Protein AF-A0A9J6DTM9-F1 (afdb_monomer)

Sequence (257 aa):
MQASTAVGALTELFMGGLGFVGLFHRWITPLTMTPAIALIGLSNISAATEPASTSWTIAAITAALITLLSHYLTPCRPSSDMAVVKRVNDSITFFSILPIFVTVTIVWLVCHILTVHNLFPQDHAGRTDQIASIIRNTTWFRVPYPFQWGTPTAHWEPMVAMGFVSLISMMETVCDYYAYAVVAGLPPPPPRALNRGIFMEGVGCLLAGCFGSGMLCGSQDLNLGLIALTRVLNFPTRLVLPPSRPSVVQCIQAAYI

InterPro domains:
  IPR006043 Nucleobase cation symporter 2 family [PF00860] (3-233)

Structure (mmCIF, N/CA/C/O backbone):
data_AF-A0A9J6DTM9-F1
#
_entry.id   AF-A0A9J6DTM9-F1
#
loop_
_atom_site.group_PDB
_atom_site.id
_atom_site.type_symbol
_atom_site.label_atom_id
_atom_site.label_alt_id
_atom_site.label_comp_id
_atom_site.label_asym_id
_atom_site.label_entity_id
_atom_site.label_seq_id
_atom_site.pdbx_PDB_ins_code
_atom_site.Cartn_x
_atom_site.Cartn_y
_atom_site.Cartn_z
_atom_site.occupancy
_atom_site.B_iso_or_equiv
_atom_site.auth_seq_id
_atom_site.auth_comp_id
_atom_site.auth_asym_id
_atom_site.auth_atom_id
_atom_site.pdbx_PDB_model_num
ATOM 1 N N . MET A 1 1 ? 7.334 -16.116 4.545 1.00 73.31 1 MET A N 1
ATOM 2 C CA . MET A 1 1 ? 6.484 -14.935 4.263 1.00 73.31 1 MET A CA 1
ATOM 3 C C . MET A 1 1 ? 5.031 -15.165 4.657 1.00 73.31 1 MET A C 1
ATOM 5 O O . MET A 1 1 ? 4.568 -14.453 5.529 1.00 73.31 1 MET A O 1
ATOM 9 N N . GLN A 1 2 ? 4.338 -16.183 4.132 1.00 85.44 2 GLN A N 1
ATOM 10 C CA . GLN A 1 2 ? 2.928 -16.441 4.490 1.00 85.44 2 GLN A CA 1
ATOM 11 C C . GLN A 1 2 ? 2.698 -16.721 5.991 1.00 85.44 2 GLN A C 1
ATOM 13 O O . GLN A 1 2 ? 1.738 -16.231 6.577 1.00 85.44 2 GLN A O 1
ATOM 18 N N . ALA A 1 3 ? 3.598 -17.479 6.635 1.00 86.62 3 ALA A N 1
ATOM 19 C CA . ALA A 1 3 ? 3.517 -17.758 8.074 1.00 86.62 3 ALA A CA 1
ATOM 20 C C . ALA A 1 3 ? 3.711 -16.493 8.928 1.00 86.62 3 ALA A C 1
ATOM 22 O O . ALA A 1 3 ? 3.000 -16.285 9.903 1.00 86.62 3 ALA A O 1
ATOM 23 N N . SER A 1 4 ? 4.658 -15.629 8.549 1.00 89.31 4 SER A N 1
ATOM 24 C CA . SER A 1 4 ? 4.922 -14.375 9.256 1.00 89.31 4 SER A CA 1
ATOM 25 C C . SER A 1 4 ? 3.768 -13.384 9.099 1.00 89.31 4 SER A C 1
ATOM 27 O O . SER A 1 4 ? 3.335 -12.814 10.093 1.00 89.31 4 SER A O 1
ATOM 29 N N . THR A 1 5 ? 3.197 -13.236 7.897 1.00 89.81 5 THR A N 1
ATOM 30 C CA . THR A 1 5 ? 1.990 -12.414 7.686 1.00 89.81 5 THR A CA 1
ATOM 31 C C . THR A 1 5 ? 0.786 -12.947 8.452 1.00 89.81 5 THR A C 1
ATOM 33 O O . THR A 1 5 ? 0.009 -12.154 8.968 1.00 89.81 5 THR A O 1
ATOM 36 N N . ALA A 1 6 ? 0.652 -14.270 8.607 1.00 91.62 6 ALA A N 1
ATOM 37 C CA . ALA A 1 6 ? -0.397 -14.846 9.445 1.00 91.62 6 ALA A CA 1
ATOM 38 C C . ALA A 1 6 ? -0.245 -14.441 10.922 1.00 91.62 6 ALA A C 1
ATOM 40 O O . ALA A 1 6 ? -1.244 -14.170 11.576 1.00 91.62 6 ALA A O 1
ATOM 41 N N . VAL A 1 7 ? 0.984 -14.341 11.444 1.00 92.69 7 VAL A N 1
ATOM 42 C CA . VAL A 1 7 ? 1.228 -13.849 12.813 1.00 92.69 7 VAL A CA 1
ATOM 43 C C . VAL A 1 7 ? 0.827 -12.381 12.961 1.00 92.69 7 VAL A C 1
ATOM 45 O O . VAL A 1 7 ? 0.159 -12.040 13.936 1.00 92.69 7 VAL A O 1
ATOM 48 N N . GLY A 1 8 ? 1.172 -11.525 11.995 1.00 92.25 8 GLY A N 1
ATOM 49 C CA . GLY A 1 8 ? 0.721 -10.127 11.993 1.00 92.25 8 GLY A CA 1
ATOM 50 C C . GLY A 1 8 ? -0.808 -10.014 11.941 1.00 92.25 8 GLY A C 1
ATOM 51 O O . GLY A 1 8 ? -1.417 -9.384 12.801 1.00 92.25 8 GLY A O 1
ATOM 52 N N . ALA A 1 9 ? -1.444 -10.752 11.028 1.00 93.81 9 ALA A N 1
ATOM 53 C CA . ALA A 1 9 ? -2.900 -10.807 10.898 1.00 93.81 9 ALA A CA 1
ATOM 54 C C . ALA A 1 9 ? -3.598 -11.281 12.184 1.00 93.81 9 ALA A C 1
ATOM 56 O O . ALA A 1 9 ? -4.603 -10.712 12.609 1.00 93.81 9 ALA A O 1
ATOM 57 N N . LEU A 1 10 ? -3.058 -12.322 12.827 1.00 94.50 10 LEU A N 1
ATOM 58 C CA . LEU A 1 10 ? -3.561 -12.810 14.109 1.00 94.50 10 LEU A CA 1
ATOM 59 C C . LEU A 1 10 ? -3.411 -11.751 15.200 1.00 94.50 10 LEU A C 1
ATOM 61 O O . LEU A 1 10 ? -4.323 -11.586 16.003 1.00 94.50 10 LEU A O 1
ATOM 65 N N . THR A 1 11 ? -2.300 -11.018 15.218 1.00 93.31 11 THR A N 1
ATOM 66 C CA . THR A 1 11 ? -2.060 -9.945 16.193 1.00 93.31 11 THR A CA 1
ATOM 67 C C . THR A 1 11 ? -3.131 -8.855 16.080 1.00 93.31 11 THR A C 1
ATOM 69 O O . THR A 1 11 ? -3.737 -8.494 17.089 1.00 93.31 11 THR A O 1
ATOM 72 N N . GLU A 1 12 ? -3.454 -8.412 14.864 1.00 93.19 12 GLU A N 1
ATOM 73 C CA . GLU A 1 12 ? -4.544 -7.461 14.590 1.00 93.19 12 GLU A CA 1
ATOM 74 C C . GLU A 1 12 ? -5.926 -8.010 14.961 1.00 93.19 12 GLU A C 1
ATOM 76 O O . GLU A 1 12 ? -6.708 -7.331 15.631 1.00 93.19 12 GLU A O 1
ATOM 81 N N . LEU A 1 13 ? -6.215 -9.265 14.600 1.00 94.75 13 LEU A N 1
ATOM 82 C CA . LEU A 1 13 ? -7.452 -9.962 14.972 1.00 94.75 13 LEU A CA 1
ATOM 83 C C . LEU A 1 13 ? -7.634 -10.021 16.492 1.00 94.75 13 LEU A C 1
ATOM 85 O O . LEU A 1 13 ? -8.716 -9.716 16.997 1.00 94.75 13 LEU A O 1
ATOM 89 N N . PHE A 1 14 ? -6.584 -10.391 17.228 1.00 93.81 14 PHE A N 1
ATOM 90 C CA . PHE A 1 14 ? -6.614 -10.456 18.687 1.00 93.81 14 PHE A CA 1
ATOM 91 C C . PHE A 1 14 ? -6.800 -9.071 19.298 1.00 93.81 14 PHE A C 1
ATOM 93 O O . PHE A 1 14 ? -7.671 -8.887 20.148 1.00 93.81 14 PHE A O 1
ATOM 100 N N . MET A 1 15 ? -6.030 -8.082 18.854 1.00 91.12 15 MET A N 1
ATOM 101 C CA . MET A 1 15 ? -6.105 -6.727 19.396 1.00 91.12 15 MET A CA 1
ATOM 102 C C . MET A 1 15 ? -7.446 -6.040 19.098 1.00 91.12 15 MET A C 1
ATOM 104 O O . MET A 1 15 ? -8.022 -5.402 19.985 1.00 91.12 15 MET A O 1
ATOM 108 N N . GLY A 1 16 ? -7.968 -6.186 17.877 1.00 89.94 16 GLY A N 1
ATOM 109 C CA . GLY A 1 16 ? -9.274 -5.661 17.475 1.00 89.94 16 GLY A CA 1
ATOM 110 C C . GLY A 1 16 ? -10.434 -6.405 18.140 1.00 89.94 16 GLY A C 1
ATOM 111 O O . GLY A 1 16 ? -11.370 -5.777 18.636 1.00 89.94 16 GLY A O 1
ATOM 112 N N . GLY A 1 17 ? -10.351 -7.737 18.226 1.00 89.00 17 GLY A N 1
ATOM 113 C CA . GLY A 1 17 ? -11.382 -8.596 18.817 1.00 89.00 17 GLY A CA 1
ATOM 114 C C . GLY A 1 17 ? -11.511 -8.459 20.336 1.00 89.00 17 GLY A C 1
ATOM 115 O O . GLY A 1 17 ? -12.626 -8.376 20.849 1.00 89.00 17 GLY A O 1
ATOM 116 N N . LEU A 1 18 ? -10.389 -8.373 21.061 1.00 89.00 18 LEU A N 1
ATOM 117 C CA . LEU A 1 18 ? -10.368 -8.143 22.517 1.00 89.00 18 LEU A CA 1
ATOM 118 C C . LEU A 1 18 ? -10.680 -6.689 22.889 1.00 89.00 18 LEU A C 1
ATOM 120 O O . LEU A 1 18 ? -10.996 -6.381 24.036 1.00 89.00 18 LEU A O 1
ATOM 124 N N . GLY A 1 19 ? -10.610 -5.790 21.911 1.00 85.38 19 GLY A N 1
ATOM 125 C CA . GLY A 1 19 ? -10.927 -4.384 22.072 1.00 85.38 19 GLY A CA 1
ATOM 126 C C . GLY A 1 19 ? -9.824 -3.540 22.707 1.00 85.38 19 GLY A C 1
ATOM 127 O O . GLY A 1 19 ? -10.105 -2.445 23.202 1.00 85.38 19 GLY A O 1
ATOM 128 N N . PHE A 1 20 ? -8.581 -4.025 22.662 1.00 83.75 20 PHE A N 1
ATOM 129 C CA . PHE A 1 20 ? -7.403 -3.320 23.167 1.00 83.75 20 PHE A CA 1
ATOM 130 C C . PHE A 1 20 ? -7.157 -1.997 22.446 1.00 83.75 20 PHE A C 1
ATOM 132 O O . PHE A 1 20 ? -6.735 -1.030 23.076 1.00 83.75 20 PHE A O 1
ATOM 139 N N . VAL A 1 21 ? -7.488 -1.914 21.156 1.00 82.50 21 VAL A N 1
ATOM 140 C CA . VAL A 1 21 ? -7.348 -0.675 20.375 1.00 82.50 21 VAL A CA 1
ATOM 141 C C . VAL A 1 21 ? -8.184 0.442 20.998 1.00 82.50 21 VAL A C 1
ATOM 143 O O . VAL A 1 21 ? -7.686 1.527 21.279 1.00 82.50 21 VAL A O 1
ATOM 146 N N . GLY A 1 22 ? -9.440 0.154 21.328 1.00 77.06 22 GLY A N 1
ATOM 147 C CA . GLY A 1 22 ? -10.346 1.078 21.999 1.00 77.06 22 GLY A CA 1
ATOM 148 C C . GLY A 1 22 ? -9.923 1.447 23.423 1.00 77.06 22 GLY A C 1
ATOM 149 O O . GLY A 1 22 ? -10.324 2.505 23.901 1.00 77.06 22 GLY A O 1
ATOM 150 N N . LEU A 1 23 ? -9.095 0.640 24.089 1.00 77.94 23 LEU A N 1
ATOM 151 C CA . LEU A 1 23 ? -8.525 0.968 25.398 1.00 77.94 23 LEU A CA 1
ATOM 152 C C . LEU A 1 23 ? -7.296 1.881 25.268 1.00 77.94 23 LEU A C 1
ATOM 154 O O . LEU A 1 23 ? -7.168 2.860 26.002 1.00 77.94 23 LEU A O 1
ATOM 158 N N . PHE A 1 24 ? -6.415 1.577 24.315 1.00 76.12 24 PHE A N 1
ATOM 159 C CA . PHE A 1 24 ? -5.103 2.210 24.179 1.00 76.12 24 PHE A CA 1
ATOM 160 C C . PHE A 1 24 ? -5.048 3.366 23.180 1.00 76.12 24 PHE A C 1
ATOM 162 O O . PHE A 1 24 ? -4.062 4.102 23.174 1.00 76.12 24 PHE A O 1
ATOM 169 N N . HIS A 1 25 ? -6.114 3.612 22.410 1.00 74.75 25 HIS A N 1
ATOM 170 C CA . HIS A 1 25 ? -6.177 4.742 21.473 1.00 74.75 25 HIS A CA 1
ATOM 171 C C . HIS A 1 25 ? -5.881 6.095 22.141 1.00 74.75 25 HIS A C 1
ATOM 173 O O . HIS A 1 25 ? -5.390 7.006 21.489 1.00 74.75 25 HIS A O 1
ATOM 179 N N . ARG A 1 26 ? -6.123 6.232 23.453 1.00 72.44 26 ARG A N 1
ATOM 180 C CA . ARG A 1 26 ? -5.838 7.461 24.208 1.00 72.44 26 ARG A CA 1
ATOM 181 C C . ARG A 1 26 ? -4.339 7.782 24.318 1.00 72.44 26 ARG A C 1
ATOM 183 O O . ARG A 1 26 ? -3.993 8.937 24.544 1.00 72.44 26 ARG A O 1
ATOM 190 N N . TRP A 1 27 ? -3.458 6.790 24.181 1.00 73.50 27 TRP A N 1
ATOM 191 C CA . TRP A 1 27 ? -2.000 6.985 24.186 1.00 73.50 27 TRP A CA 1
ATOM 192 C C . TRP A 1 27 ? -1.419 7.194 22.787 1.00 73.50 27 TRP A C 1
ATOM 194 O O . TRP A 1 27 ? -0.292 7.661 22.650 1.00 73.50 27 TRP A O 1
ATOM 204 N N . ILE A 1 28 ? -2.203 6.893 21.754 1.00 74.38 28 ILE A N 1
ATOM 205 C CA . ILE A 1 28 ? -1.854 7.101 20.355 1.00 74.38 28 ILE A CA 1
ATOM 206 C C . ILE A 1 28 ? -2.114 8.573 20.025 1.00 74.38 28 ILE A C 1
ATOM 208 O O . ILE A 1 28 ? -3.217 8.972 19.659 1.00 74.38 28 ILE A O 1
ATOM 212 N N . THR A 1 29 ? -1.091 9.409 20.206 1.00 76.12 29 THR A N 1
ATOM 213 C CA . THR A 1 29 ? -1.156 10.834 19.853 1.00 76.12 29 THR A CA 1
ATOM 214 C C . THR A 1 29 ? -0.360 11.112 18.574 1.00 76.12 29 THR A C 1
ATOM 216 O O . THR A 1 29 ? 0.640 10.435 18.316 1.00 76.12 29 THR A O 1
ATOM 219 N N . PRO A 1 30 ? -0.721 12.142 17.783 1.00 72.62 30 PRO A N 1
ATOM 220 C CA . PRO A 1 30 ? 0.075 12.556 16.623 1.00 72.62 30 PRO A CA 1
ATOM 221 C C . PRO A 1 30 ? 1.546 12.834 16.973 1.00 72.62 30 PRO A C 1
ATOM 223 O O . PRO A 1 30 ? 2.441 12.570 16.171 1.00 72.62 30 PRO A O 1
ATOM 226 N N . LEU A 1 31 ? 1.802 13.298 18.203 1.00 81.94 31 LEU A N 1
ATOM 227 C CA . LEU A 1 31 ? 3.142 13.585 18.715 1.00 81.94 31 LEU A CA 1
ATOM 228 C C . LEU A 1 31 ? 4.010 12.321 18.828 1.00 81.94 31 LEU A C 1
ATOM 230 O O . LEU A 1 31 ? 5.201 12.365 18.537 1.00 81.94 31 LEU A O 1
ATOM 234 N N . THR A 1 32 ? 3.415 11.189 19.210 1.00 80.44 32 THR A N 1
ATOM 235 C CA . THR A 1 32 ? 4.112 9.898 19.314 1.00 80.44 32 THR A CA 1
ATOM 236 C C . THR A 1 32 ? 4.228 9.166 17.976 1.00 80.44 32 THR A C 1
ATOM 238 O O . THR A 1 32 ? 5.159 8.388 17.800 1.00 80.44 32 THR A O 1
ATOM 241 N N . MET A 1 33 ? 3.328 9.429 17.020 1.00 78.94 33 MET A N 1
ATOM 242 C CA . MET A 1 33 ? 3.303 8.721 15.729 1.00 78.94 33 MET A CA 1
ATOM 243 C C . MET A 1 33 ? 4.161 9.354 14.650 1.00 78.94 33 MET A C 1
ATOM 245 O O . MET A 1 33 ? 4.787 8.635 13.881 1.00 78.94 33 MET A O 1
ATOM 249 N N . THR A 1 34 ? 4.250 10.685 14.625 1.00 84.50 34 THR A N 1
ATOM 250 C CA . THR A 1 34 ? 5.123 11.403 13.684 1.00 84.50 34 THR A CA 1
ATOM 251 C C . THR A 1 34 ? 6.548 10.824 13.630 1.00 84.50 34 THR A C 1
ATOM 253 O O . THR A 1 34 ? 7.007 10.521 12.528 1.00 84.50 34 THR A O 1
ATOM 256 N N . PRO A 1 35 ? 7.259 10.610 14.761 1.00 86.56 35 PRO A N 1
ATOM 257 C CA . PRO A 1 35 ? 8.603 10.035 14.709 1.00 86.56 35 PRO A CA 1
ATOM 258 C C . PRO A 1 35 ? 8.617 8.572 14.245 1.00 86.56 35 PRO A C 1
ATOM 260 O O . PRO A 1 35 ? 9.557 8.175 13.562 1.00 86.56 35 PRO A O 1
ATOM 263 N N . ALA A 1 36 ? 7.591 7.779 14.569 1.00 81.31 36 ALA A N 1
ATOM 264 C CA . ALA A 1 36 ? 7.495 6.388 14.129 1.00 81.31 36 ALA A CA 1
ATOM 265 C C . ALA A 1 36 ? 7.304 6.296 12.607 1.00 81.31 36 ALA A C 1
ATOM 267 O O . ALA A 1 36 ? 8.075 5.614 11.936 1.00 81.31 36 ALA A O 1
ATOM 268 N N . ILE A 1 37 ? 6.352 7.052 12.053 1.00 79.75 37 ILE A N 1
ATOM 269 C CA . ILE A 1 37 ? 6.079 7.104 10.608 1.00 79.75 37 ILE A CA 1
ATOM 270 C C . ILE A 1 37 ? 7.292 7.651 9.850 1.00 79.75 37 ILE A C 1
ATOM 272 O O . ILE A 1 37 ? 7.676 7.105 8.818 1.00 79.75 37 ILE A O 1
ATOM 276 N N . ALA A 1 38 ? 7.963 8.675 10.387 1.00 87.75 38 ALA A N 1
ATOM 277 C CA . ALA A 1 38 ? 9.202 9.178 9.800 1.00 87.75 38 ALA A CA 1
ATOM 278 C C . ALA A 1 38 ? 10.293 8.095 9.739 1.00 87.75 38 ALA A C 1
ATOM 280 O O . ALA A 1 38 ? 10.997 7.997 8.735 1.00 87.75 38 ALA A O 1
ATOM 281 N N . LEU A 1 39 ? 10.414 7.258 10.776 1.00 86.31 39 LEU A N 1
ATOM 282 C CA . LEU A 1 39 ? 11.382 6.162 10.808 1.00 86.31 39 LEU A CA 1
ATOM 283 C C . LEU A 1 39 ? 11.045 5.059 9.791 1.00 86.31 39 LEU A C 1
ATOM 285 O O . LEU A 1 39 ? 11.951 4.549 9.140 1.00 86.31 39 LEU A O 1
ATOM 289 N N . ILE A 1 40 ? 9.761 4.722 9.627 1.00 83.06 40 ILE A N 1
ATOM 290 C CA . ILE A 1 40 ? 9.282 3.771 8.606 1.00 83.06 40 ILE A CA 1
ATOM 291 C C . ILE A 1 40 ? 9.551 4.317 7.200 1.00 83.06 40 ILE A C 1
ATOM 293 O O . ILE A 1 40 ? 10.026 3.603 6.320 1.00 83.06 40 ILE A O 1
ATOM 297 N N . GLY A 1 41 ? 9.286 5.606 6.977 1.00 85.56 41 GLY A N 1
ATOM 298 C CA . GLY A 1 41 ? 9.612 6.267 5.717 1.00 85.56 41 GLY A CA 1
ATOM 299 C C . GLY A 1 41 ? 11.113 6.216 5.428 1.00 85.56 41 GLY A C 1
ATOM 300 O O . GLY A 1 41 ? 11.516 5.866 4.321 1.00 85.56 41 GLY A O 1
ATOM 301 N N . LEU A 1 42 ? 11.942 6.497 6.439 1.00 89.50 42 LEU A N 1
ATOM 302 C CA . LEU A 1 42 ? 13.400 6.464 6.327 1.00 89.50 42 LEU A CA 1
ATOM 303 C C . LEU A 1 42 ? 13.931 5.048 6.057 1.00 89.50 42 LEU A C 1
ATOM 305 O O . LEU A 1 42 ? 14.837 4.887 5.240 1.00 89.50 42 LEU A O 1
ATOM 309 N N . SER A 1 43 ? 13.367 4.020 6.697 1.00 88.81 43 SER A N 1
ATOM 310 C CA . SER A 1 43 ? 13.781 2.628 6.482 1.00 88.81 43 SER A CA 1
ATOM 311 C C . SER A 1 43 ? 13.424 2.115 5.085 1.00 88.81 43 SER A C 1
ATOM 313 O O . SER A 1 43 ? 14.147 1.281 4.545 1.00 88.81 43 SER A O 1
ATOM 315 N N . ASN A 1 44 ? 12.377 2.663 4.464 1.00 86.56 44 ASN A N 1
ATOM 316 C CA . ASN A 1 44 ? 11.959 2.329 3.102 1.00 86.56 44 ASN A CA 1
ATOM 317 C C . ASN A 1 44 ? 12.741 3.066 2.003 1.00 86.56 44 ASN A C 1
ATOM 319 O O . ASN A 1 44 ? 12.561 2.760 0.822 1.00 86.56 44 ASN A O 1
ATOM 323 N N . ILE A 1 45 ? 13.634 4.004 2.348 1.00 90.88 45 ILE A N 1
ATOM 324 C CA . ILE A 1 45 ? 14.443 4.717 1.347 1.00 90.88 45 ILE A CA 1
ATOM 325 C C . ILE A 1 45 ? 15.277 3.736 0.525 1.00 90.88 45 ILE A C 1
ATOM 327 O O . ILE A 1 45 ? 15.367 3.912 -0.684 1.00 90.88 45 ILE A O 1
ATOM 331 N N . SER A 1 46 ? 15.837 2.690 1.138 1.00 89.62 46 SER A N 1
ATOM 332 C CA . SER A 1 46 ? 16.649 1.685 0.436 1.00 89.62 46 SER A CA 1
ATOM 333 C C . SER A 1 46 ? 15.868 0.966 -0.666 1.00 89.62 46 SER A C 1
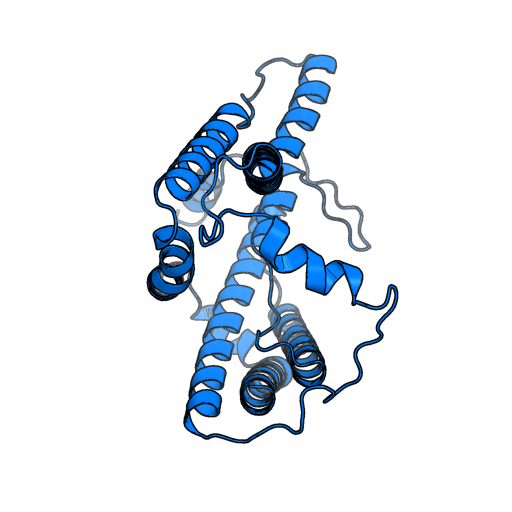ATOM 335 O O . SER A 1 46 ? 16.348 0.860 -1.791 1.00 89.62 46 SER A O 1
ATOM 337 N N . ALA A 1 47 ? 14.633 0.553 -0.376 1.00 87.19 47 ALA A N 1
ATOM 338 C CA . ALA A 1 47 ? 13.759 -0.112 -1.339 1.00 87.19 47 ALA A CA 1
ATOM 339 C C . ALA A 1 47 ? 13.380 0.795 -2.526 1.00 87.19 47 ALA A C 1
ATOM 341 O O . ALA A 1 47 ? 13.112 0.301 -3.620 1.00 87.19 47 ALA A O 1
ATOM 342 N N . ALA A 1 48 ? 13.373 2.117 -2.330 1.00 85.06 48 ALA A N 1
ATOM 343 C CA . ALA A 1 48 ? 13.147 3.089 -3.398 1.00 85.06 48 ALA A CA 1
ATOM 344 C C . ALA A 1 48 ? 14.436 3.450 -4.160 1.00 85.06 48 ALA A C 1
ATOM 346 O O . ALA A 1 48 ? 14.406 3.638 -5.378 1.00 85.06 48 ALA A O 1
ATOM 347 N N . THR A 1 49 ? 15.576 3.558 -3.470 1.00 88.31 49 THR A N 1
ATOM 348 C CA . THR A 1 49 ? 16.845 3.994 -4.069 1.00 88.31 49 THR A CA 1
ATOM 349 C C . THR A 1 49 ? 17.557 2.889 -4.830 1.00 88.31 49 THR A C 1
ATOM 351 O O . THR A 1 49 ? 18.194 3.192 -5.834 1.00 88.31 49 THR A O 1
ATOM 354 N N . GLU A 1 50 ? 17.436 1.628 -4.418 1.00 89.38 50 GLU A N 1
ATOM 355 C CA . GLU A 1 50 ? 18.053 0.490 -5.107 1.00 89.38 50 GLU A CA 1
ATOM 356 C C . GLU A 1 50 ? 17.612 0.391 -6.583 1.00 89.38 50 GLU A C 1
ATOM 358 O O . GLU A 1 50 ? 18.479 0.490 -7.458 1.00 89.38 50 GLU A O 1
ATOM 363 N N . PRO A 1 51 ? 16.306 0.341 -6.927 1.00 85.12 51 PRO A N 1
ATOM 364 C CA . PRO A 1 51 ? 15.880 0.363 -8.326 1.00 85.12 51 PRO A CA 1
ATOM 365 C C . PRO A 1 51 ? 16.201 1.694 -9.022 1.00 85.12 51 PRO A C 1
ATOM 367 O O . PRO A 1 51 ? 16.573 1.693 -10.196 1.00 85.12 51 PRO A O 1
ATOM 370 N N . ALA A 1 52 ? 16.124 2.829 -8.319 1.00 87.88 52 ALA A N 1
ATOM 371 C CA . ALA A 1 52 ? 16.442 4.141 -8.892 1.00 87.88 52 ALA A CA 1
ATOM 372 C C . ALA A 1 52 ? 17.936 4.303 -9.242 1.00 87.88 52 ALA A C 1
ATOM 374 O O . ALA A 1 52 ? 18.277 5.002 -10.198 1.00 87.88 52 ALA A O 1
ATOM 375 N N . SER A 1 53 ? 18.828 3.632 -8.506 1.00 87.81 53 SER A N 1
ATOM 376 C CA . SER A 1 53 ? 20.281 3.690 -8.706 1.00 87.81 53 SER A CA 1
ATOM 377 C C . SER A 1 53 ? 20.727 3.093 -10.041 1.00 87.81 53 SER A C 1
ATOM 379 O O . SER A 1 53 ? 21.753 3.497 -10.586 1.00 87.81 53 SER A O 1
ATOM 381 N N . THR A 1 54 ? 19.920 2.196 -10.616 1.00 87.69 54 THR A N 1
ATOM 382 C CA . THR A 1 54 ? 20.193 1.576 -11.921 1.00 87.69 54 THR A CA 1
ATOM 383 C C . THR A 1 54 ? 20.220 2.590 -13.064 1.00 87.69 54 THR A C 1
ATOM 385 O O . THR A 1 54 ? 20.926 2.398 -14.051 1.00 87.69 54 THR A O 1
ATOM 388 N N . SER A 1 55 ? 19.455 3.681 -12.949 1.00 89.38 55 SER A N 1
ATOM 389 C CA . SER A 1 55 ? 19.372 4.723 -13.970 1.00 89.38 55 SER A CA 1
ATOM 390 C C . SER A 1 55 ? 19.045 6.080 -13.351 1.00 89.38 55 SER A C 1
ATOM 392 O O . SER A 1 55 ? 17.910 6.560 -13.352 1.00 89.38 55 SER A O 1
ATOM 394 N N . TRP A 1 56 ? 20.095 6.745 -12.868 1.00 89.69 56 TRP A N 1
ATOM 395 C CA . TRP A 1 56 ? 19.995 8.059 -12.229 1.00 89.69 56 TRP A CA 1
ATOM 396 C C . TRP A 1 56 ? 19.245 9.096 -13.086 1.00 89.69 56 TRP A C 1
ATOM 398 O O . TRP A 1 56 ? 18.493 9.906 -12.552 1.00 89.69 56 TRP A O 1
ATOM 408 N N . THR A 1 57 ? 19.395 9.049 -14.415 1.00 89.69 57 THR A N 1
ATOM 409 C CA . THR A 1 57 ? 18.733 9.979 -15.339 1.00 89.69 57 THR A CA 1
ATOM 410 C C . THR A 1 57 ? 17.215 9.799 -15.352 1.00 89.69 57 THR A C 1
ATOM 412 O O . THR A 1 57 ? 16.485 10.781 -15.244 1.00 89.69 57 THR A O 1
ATOM 415 N N . ILE A 1 58 ? 16.723 8.558 -15.440 1.00 89.50 58 ILE A N 1
ATOM 416 C CA . ILE A 1 58 ? 15.279 8.274 -15.438 1.00 89.50 58 ILE A CA 1
ATOM 417 C C . ILE A 1 58 ? 14.691 8.617 -14.066 1.00 89.50 58 ILE A C 1
ATOM 419 O O . ILE A 1 58 ? 13.632 9.243 -13.990 1.00 89.50 58 ILE A O 1
ATOM 423 N N . ALA A 1 59 ? 15.403 8.290 -12.985 1.00 91.38 59 ALA A N 1
ATOM 424 C CA . ALA A 1 59 ? 14.999 8.650 -11.630 1.00 91.38 59 ALA A CA 1
ATOM 425 C C . ALA A 1 59 ? 14.891 10.176 -11.444 1.00 91.38 59 ALA A C 1
ATOM 427 O O . ALA A 1 59 ? 13.868 10.666 -10.965 1.00 91.38 59 ALA A O 1
ATOM 428 N N . ALA A 1 60 ? 15.894 10.938 -11.892 1.00 92.31 60 ALA A N 1
ATOM 429 C CA . ALA A 1 60 ? 15.898 12.398 -11.809 1.00 92.31 60 ALA A CA 1
ATOM 430 C C . ALA A 1 60 ? 14.773 13.032 -12.640 1.00 92.31 60 ALA A C 1
ATOM 432 O O . ALA A 1 60 ? 14.088 13.929 -12.153 1.00 92.31 60 ALA A O 1
ATOM 433 N N . ILE A 1 61 ? 14.530 12.538 -13.861 1.00 91.94 61 ILE A N 1
ATOM 434 C CA . ILE A 1 61 ? 13.414 12.994 -14.705 1.00 91.94 61 ILE A CA 1
ATOM 435 C C . ILE A 1 61 ? 12.076 12.712 -14.021 1.00 91.94 61 ILE A C 1
ATOM 437 O O . ILE A 1 61 ? 11.212 13.584 -13.986 1.00 91.94 61 ILE A O 1
ATOM 441 N N . THR A 1 62 ? 11.908 11.525 -13.439 1.00 91.69 62 THR A N 1
ATOM 442 C CA . THR A 1 62 ? 10.679 11.146 -12.727 1.00 91.69 62 THR A CA 1
ATOM 443 C C . THR A 1 62 ? 10.439 12.057 -11.522 1.00 91.69 62 THR A C 1
ATOM 445 O O . THR A 1 62 ? 9.334 12.570 -11.353 1.00 91.69 62 THR A O 1
ATOM 448 N N . ALA A 1 63 ? 11.478 12.328 -10.724 1.00 91.88 63 ALA A N 1
ATOM 449 C CA . ALA A 1 63 ? 11.406 13.226 -9.571 1.00 91.88 63 ALA A CA 1
ATOM 450 C C . ALA A 1 63 ? 11.142 14.691 -9.971 1.00 91.88 63 ALA A C 1
ATOM 452 O O . ALA A 1 63 ? 10.348 15.387 -9.337 1.00 91.88 63 ALA A O 1
ATOM 453 N N . ALA A 1 64 ? 11.761 15.176 -11.047 1.00 92.25 64 ALA A N 1
ATOM 454 C CA . ALA A 1 64 ? 11.511 16.522 -11.557 1.00 92.25 64 ALA A CA 1
ATOM 455 C C . ALA A 1 64 ? 10.089 16.655 -12.123 1.00 92.25 64 ALA A C 1
ATOM 457 O O . ALA A 1 64 ? 9.399 17.639 -11.870 1.00 92.25 64 ALA A O 1
ATOM 458 N N . LEU A 1 65 ? 9.619 15.646 -12.859 1.00 90.06 65 LEU A N 1
ATOM 459 C CA . LEU A 1 65 ? 8.303 15.677 -13.481 1.00 90.06 65 LEU A CA 1
ATOM 460 C C . LEU A 1 65 ? 7.185 15.561 -12.443 1.00 90.06 65 LEU A C 1
ATOM 462 O O . LEU A 1 65 ? 6.208 16.296 -12.545 1.00 90.06 65 LEU A O 1
ATOM 466 N N . ILE A 1 66 ? 7.325 14.699 -11.429 1.00 89.81 66 ILE A N 1
ATOM 467 C CA . ILE A 1 66 ? 6.315 14.569 -10.367 1.00 89.81 66 ILE A CA 1
ATOM 468 C C . ILE A 1 66 ? 6.210 15.851 -9.535 1.00 89.81 66 ILE A C 1
ATOM 470 O O . ILE A 1 66 ? 5.105 16.292 -9.228 1.00 89.81 66 ILE A O 1
ATOM 474 N N . THR A 1 67 ? 7.342 16.494 -9.223 1.00 88.06 67 THR A N 1
ATOM 475 C CA . THR A 1 67 ? 7.369 17.750 -8.456 1.00 88.06 67 THR A CA 1
ATOM 476 C C . THR A 1 67 ? 6.801 18.912 -9.265 1.00 88.06 67 THR A C 1
ATOM 478 O O . THR A 1 67 ? 5.947 19.642 -8.762 1.00 88.06 67 THR A O 1
ATOM 481 N N . LEU A 1 68 ? 7.191 19.048 -10.536 1.00 88.31 68 LEU A N 1
ATOM 482 C CA . LEU A 1 68 ? 6.666 20.079 -11.433 1.00 88.31 68 LEU A CA 1
ATOM 483 C C . LEU A 1 68 ? 5.166 19.903 -11.664 1.00 88.31 68 LEU A C 1
ATOM 485 O O . LEU A 1 68 ? 4.412 20.867 -11.556 1.00 88.31 68 LEU A O 1
ATOM 489 N N . LEU A 1 69 ? 4.723 18.676 -11.937 1.00 83.31 69 LEU A N 1
ATOM 490 C CA . LEU A 1 69 ? 3.319 18.383 -12.191 1.00 83.31 69 LEU A CA 1
ATOM 491 C C . LEU A 1 69 ? 2.475 18.557 -10.924 1.00 83.31 69 LEU A C 1
ATOM 493 O O . LEU A 1 69 ? 1.388 19.119 -11.000 1.00 83.31 69 LEU A O 1
ATOM 497 N N . SER A 1 70 ? 2.988 18.173 -9.752 1.00 83.06 70 SER A N 1
ATOM 498 C CA . SER A 1 70 ? 2.329 18.450 -8.471 1.00 83.06 70 SER A CA 1
ATOM 499 C C . SER A 1 70 ? 2.207 19.952 -8.203 1.00 83.06 70 SER A C 1
ATOM 501 O O . SER A 1 70 ? 1.188 20.391 -7.674 1.00 83.06 70 SER A O 1
ATOM 503 N N . HIS A 1 71 ? 3.212 20.753 -8.565 1.00 79.25 71 HIS A N 1
ATOM 504 C CA . HIS A 1 71 ? 3.171 22.203 -8.370 1.00 79.25 71 HIS A CA 1
ATOM 505 C C . HIS A 1 71 ? 2.229 22.891 -9.369 1.00 79.25 71 HIS A C 1
ATOM 507 O O . HIS A 1 71 ? 1.445 23.753 -8.985 1.00 79.25 71 HIS A O 1
ATOM 513 N N . TYR A 1 72 ? 2.253 22.469 -10.636 1.00 75.88 72 TYR A N 1
ATOM 514 C CA . TYR A 1 72 ? 1.433 23.039 -11.709 1.00 75.88 72 TYR A CA 1
ATOM 515 C C . TYR A 1 72 ? -0.046 22.637 -11.618 1.00 75.88 72 TYR A C 1
ATOM 517 O O . TYR A 1 72 ? -0.923 23.438 -11.928 1.00 75.88 72 TYR A O 1
ATOM 525 N N . LEU A 1 73 ? -0.338 21.414 -11.162 1.00 66.38 73 LEU A N 1
ATOM 526 C CA . LEU A 1 73 ? -1.705 20.927 -10.953 1.00 66.38 73 LEU A CA 1
ATOM 527 C C . LEU A 1 73 ? -2.278 21.309 -9.583 1.00 66.38 73 LEU A C 1
ATOM 529 O O . LEU A 1 73 ? -3.381 20.876 -9.258 1.00 66.38 73 LEU A O 1
ATOM 533 N N . THR A 1 74 ? -1.576 22.106 -8.769 1.00 63.94 74 THR A N 1
ATOM 534 C CA . THR A 1 74 ? -2.153 22.632 -7.525 1.00 63.94 74 THR A CA 1
ATOM 535 C C . THR A 1 74 ? -3.194 23.706 -7.873 1.00 63.94 74 THR A C 1
ATOM 537 O O . THR A 1 74 ? -2.840 24.719 -8.478 1.00 63.94 74 THR A O 1
ATOM 540 N N . PRO A 1 75 ? -4.480 23.529 -7.515 1.00 58.34 75 PRO A N 1
ATOM 541 C CA . PRO A 1 75 ? -5.530 24.452 -7.922 1.00 58.34 75 PRO A CA 1
ATOM 542 C C . PRO A 1 75 ? -5.325 25.827 -7.276 1.00 58.34 75 PRO A C 1
ATOM 544 O O . PRO A 1 75 ? -5.243 25.960 -6.051 1.00 58.34 75 PRO A O 1
ATOM 547 N N . CYS A 1 76 ? -5.290 26.878 -8.095 1.00 53.34 76 CYS A N 1
ATOM 548 C CA . CYS A 1 76 ? -5.420 28.247 -7.610 1.00 53.34 76 CYS A CA 1
ATOM 549 C C . CYS A 1 76 ? -6.851 28.437 -7.105 1.00 53.34 76 CYS A C 1
ATOM 551 O O . CYS A 1 76 ? -7.777 28.306 -7.895 1.00 53.34 76 CYS A O 1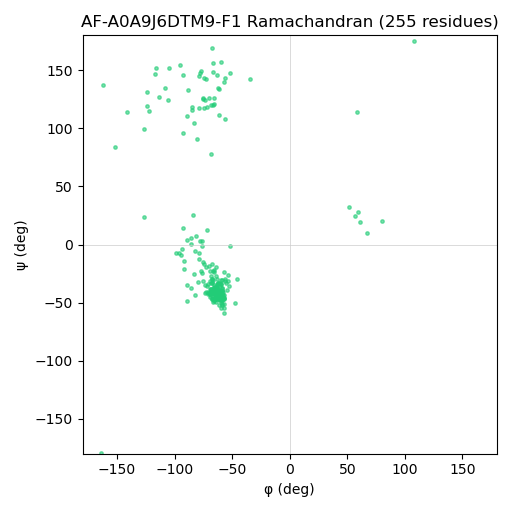
ATOM 553 N N . ARG A 1 77 ? -7.054 28.766 -5.819 1.00 54.53 77 ARG A N 1
ATOM 554 C CA . ARG A 1 77 ? -8.387 29.098 -5.278 1.00 54.53 77 ARG A CA 1
ATOM 555 C C . ARG A 1 77 ? -8.994 30.251 -6.093 1.00 54.53 77 ARG A C 1
ATOM 557 O O . ARG A 1 77 ? -8.518 31.379 -5.945 1.00 54.53 77 ARG A O 1
ATOM 564 N N . PRO A 1 78 ? -10.019 30.024 -6.936 1.00 49.25 78 PRO A N 1
ATOM 565 C CA . PRO A 1 78 ? -10.616 31.120 -7.673 1.00 49.25 78 PRO A CA 1
ATOM 566 C C . PRO A 1 78 ? -11.456 31.951 -6.700 1.00 49.25 78 PRO A C 1
ATOM 568 O O . PRO A 1 78 ? -12.338 31.431 -6.023 1.00 49.25 78 PRO A O 1
ATOM 571 N N . SER A 1 79 ? -11.173 33.251 -6.626 1.00 45.22 79 SER A N 1
ATOM 572 C CA . SER A 1 79 ? -11.915 34.219 -5.804 1.00 45.22 79 SER A CA 1
ATOM 573 C C . SER A 1 79 ? -13.273 34.617 -6.414 1.00 45.22 79 SER A C 1
ATOM 575 O O . SER A 1 79 ? -13.925 35.518 -5.893 1.00 45.22 79 SER A O 1
ATOM 577 N N . SER A 1 80 ? -13.679 34.031 -7.546 1.00 52.47 80 SER A N 1
ATOM 578 C CA . SER A 1 80 ? -14.824 34.497 -8.335 1.00 52.47 80 SER A CA 1
ATOM 579 C C . SER A 1 80 ? -16.039 33.567 -8.247 1.00 52.47 80 SER A C 1
ATOM 581 O O . SER A 1 80 ? -15.930 32.356 -8.428 1.00 52.47 80 SER A O 1
ATOM 583 N N . ASP A 1 81 ? -17.225 34.156 -8.055 1.00 56.44 81 ASP A N 1
ATOM 584 C CA . ASP A 1 81 ? -18.532 33.473 -7.958 1.00 56.44 81 ASP A CA 1
ATOM 585 C C . ASP A 1 81 ? -19.062 32.912 -9.297 1.00 56.44 81 ASP A C 1
ATOM 587 O O . ASP A 1 81 ? -20.221 32.509 -9.424 1.00 56.44 81 ASP A O 1
ATOM 591 N N . MET A 1 82 ? -18.228 32.861 -10.339 1.00 58.19 82 MET A N 1
ATOM 592 C CA . MET A 1 82 ? -18.652 32.427 -11.667 1.00 58.19 82 MET A CA 1
ATOM 593 C C . MET A 1 82 ? -18.734 30.892 -11.736 1.00 58.19 82 MET A C 1
ATOM 595 O O . MET A 1 82 ? -17.722 30.193 -11.644 1.00 58.19 82 MET A O 1
ATOM 599 N N . ALA A 1 83 ? -19.929 30.347 -11.982 1.00 58.12 83 ALA A N 1
ATOM 600 C CA . ALA A 1 83 ? -20.185 28.898 -11.998 1.00 58.12 83 ALA A CA 1
ATOM 601 C C . ALA A 1 83 ? -19.296 28.101 -12.982 1.00 58.12 83 ALA A C 1
ATOM 603 O O . ALA A 1 83 ? -18.964 26.943 -12.724 1.00 58.12 83 ALA A O 1
ATOM 604 N N . VAL A 1 84 ? -18.876 28.719 -14.091 1.00 59.19 84 VAL A N 1
ATOM 605 C CA . VAL A 1 84 ? -17.977 28.105 -15.086 1.00 59.19 84 VAL A CA 1
ATOM 606 C C . VAL A 1 84 ? -16.551 27.969 -14.546 1.00 59.19 84 VAL A C 1
ATOM 608 O O . VAL A 1 84 ? -15.944 26.910 -14.691 1.00 59.19 84 VAL A O 1
ATOM 611 N N . VAL A 1 85 ? -16.041 28.998 -13.859 1.00 59.44 85 VAL A N 1
ATOM 612 C CA . VAL A 1 85 ? -14.711 28.980 -13.224 1.00 59.44 85 VAL A CA 1
ATOM 613 C C . VAL A 1 85 ? -14.671 27.923 -12.123 1.00 59.44 85 VAL A C 1
ATOM 615 O O . VAL A 1 85 ? -13.702 27.176 -12.018 1.00 59.44 85 VAL A O 1
ATOM 618 N N . LYS A 1 86 ? -15.767 27.781 -11.370 1.00 59.19 86 LYS A N 1
ATOM 619 C CA . LYS A 1 86 ? -15.921 26.739 -10.350 1.00 59.19 86 LYS A CA 1
ATOM 620 C C . LYS A 1 86 ? -15.881 25.325 -10.945 1.00 59.19 86 LYS A C 1
ATOM 622 O O . LYS A 1 86 ? -15.124 24.492 -10.465 1.00 59.19 86 LYS A O 1
ATOM 627 N N . ARG A 1 87 ? -16.608 25.070 -12.043 1.00 56.62 87 ARG A N 1
ATOM 628 C CA . ARG A 1 87 ? -16.650 23.749 -12.706 1.00 56.62 87 ARG A CA 1
ATOM 629 C C . ARG A 1 87 ? -15.302 23.346 -13.328 1.00 56.62 87 ARG A C 1
ATOM 631 O O . ARG A 1 87 ? -14.928 22.173 -13.284 1.00 56.62 87 ARG A O 1
ATOM 638 N N . VAL A 1 88 ? -14.567 24.308 -13.888 1.00 60.88 88 VAL A N 1
ATOM 639 C CA . VAL A 1 88 ? -13.204 24.081 -14.401 1.00 60.88 88 VAL A CA 1
ATOM 640 C C . VAL A 1 88 ? -12.228 23.833 -13.247 1.00 60.88 88 VAL A C 1
ATOM 642 O O . VAL A 1 88 ? -11.439 22.894 -13.315 1.00 60.88 88 VAL A O 1
ATOM 645 N N . ASN A 1 89 ? -12.329 24.593 -12.156 1.00 60.91 89 ASN A N 1
ATOM 646 C CA . ASN A 1 89 ? -11.491 24.410 -10.972 1.00 60.91 89 ASN A CA 1
ATOM 647 C C . ASN A 1 89 ? -11.723 23.056 -10.275 1.00 60.91 89 ASN A C 1
ATOM 649 O O . ASN A 1 89 ? -10.760 22.406 -9.874 1.00 60.91 89 ASN A O 1
ATOM 653 N N . ASP A 1 90 ? -12.970 22.589 -10.189 1.00 61.34 90 ASP A N 1
ATOM 654 C CA . ASP A 1 90 ? -13.296 21.268 -9.632 1.00 61.34 90 ASP A CA 1
ATOM 655 C C . ASP A 1 90 ? -12.703 20.134 -10.490 1.00 61.34 90 ASP A C 1
ATOM 657 O O . ASP A 1 90 ? -12.191 19.147 -9.961 1.00 61.34 90 ASP A O 1
ATOM 661 N N . SER A 1 91 ? -12.686 20.303 -11.818 1.00 60.25 91 SER A N 1
ATOM 662 C CA . SER A 1 91 ? -12.056 19.342 -12.737 1.00 60.25 91 SER A CA 1
ATOM 663 C C . SER A 1 91 ? -10.530 19.330 -12.591 1.00 60.25 91 SER A C 1
ATOM 665 O O . SER A 1 91 ? -9.934 18.259 -12.544 1.00 60.25 91 SER A O 1
ATOM 667 N N . ILE A 1 92 ? -9.888 20.497 -12.458 1.00 61.53 92 ILE A N 1
ATOM 668 C CA . ILE A 1 92 ? -8.434 20.610 -12.226 1.00 61.53 92 ILE A CA 1
ATOM 669 C C . ILE A 1 92 ? -8.049 20.023 -10.859 1.00 61.53 92 ILE A C 1
ATOM 671 O O . ILE A 1 92 ? -7.043 19.328 -10.760 1.00 61.53 92 ILE A O 1
ATOM 675 N N . THR A 1 93 ? -8.886 20.215 -9.836 1.00 62.44 93 THR A N 1
ATOM 676 C CA . THR A 1 93 ? -8.687 19.660 -8.483 1.00 62.44 93 THR A CA 1
ATOM 677 C C . THR A 1 93 ? -8.701 18.125 -8.477 1.00 62.44 93 THR A C 1
ATOM 679 O O . THR A 1 93 ? -7.958 17.501 -7.722 1.00 62.44 93 THR A O 1
ATOM 682 N N . PHE A 1 94 ? -9.500 17.491 -9.343 1.00 63.69 94 PHE A N 1
ATOM 683 C CA . PHE A 1 94 ? -9.482 16.033 -9.521 1.00 63.69 94 PHE A CA 1
ATOM 684 C C . PHE A 1 94 ? -8.149 15.537 -10.109 1.00 63.69 94 PHE A C 1
ATOM 686 O O . PHE A 1 94 ? -7.612 14.519 -9.670 1.00 63.69 94 PHE A O 1
ATOM 693 N N . PHE A 1 95 ? -7.568 16.283 -11.054 1.00 65.56 95 PHE A N 1
ATOM 694 C CA . PHE A 1 95 ? -6.262 15.953 -11.635 1.00 65.56 95 PHE A CA 1
ATOM 695 C C . PHE A 1 95 ? -5.093 16.139 -10.658 1.00 65.56 95 PHE A C 1
ATOM 697 O O . PHE A 1 95 ? -4.050 15.524 -10.864 1.00 65.56 95 PHE A O 1
ATOM 704 N N . SER A 1 96 ? -5.262 16.894 -9.569 1.00 62.59 96 SER A N 1
ATOM 705 C CA . SER A 1 96 ? -4.231 17.113 -8.541 1.00 62.59 96 SER A CA 1
ATOM 706 C C . SER A 1 96 ? -3.867 15.863 -7.722 1.00 62.59 96 SER A C 1
ATOM 708 O O . SER A 1 96 ? -2.811 15.851 -7.099 1.00 62.59 96 SER A O 1
ATOM 710 N N . ILE A 1 97 ? -4.686 14.800 -7.739 1.00 65.38 97 ILE A N 1
ATOM 711 C CA . ILE A 1 97 ? -4.385 13.490 -7.100 1.00 65.38 97 ILE A CA 1
ATOM 712 C C . ILE A 1 97 ? -3.702 12.518 -8.071 1.00 65.38 97 ILE A C 1
ATOM 714 O O . ILE A 1 97 ? -3.011 11.586 -7.665 1.00 65.38 97 ILE A O 1
ATOM 718 N N . LEU A 1 98 ? -3.851 12.763 -9.373 1.00 72.50 98 LEU A N 1
ATOM 719 C CA . LEU A 1 98 ? -3.290 11.958 -10.453 1.00 72.50 98 LEU A CA 1
ATOM 720 C C . LEU A 1 98 ? -1.841 12.281 -10.895 1.00 72.50 98 LEU A C 1
ATOM 722 O O . LEU A 1 98 ? -1.391 11.570 -11.800 1.00 72.50 98 LEU A O 1
ATOM 726 N N . PRO A 1 99 ? -1.064 13.247 -10.334 1.00 80.06 99 PRO A N 1
ATOM 727 C CA . PRO A 1 99 ? 0.280 13.535 -10.837 1.00 80.06 99 PRO A CA 1
ATOM 728 C C . PRO A 1 99 ? 1.171 12.295 -10.875 1.00 80.06 99 PRO A C 1
ATOM 730 O O . PRO A 1 99 ? 1.878 12.090 -11.852 1.00 80.06 99 PRO A O 1
ATOM 733 N N . ILE A 1 100 ? 1.071 11.422 -9.867 1.00 84.62 100 ILE A N 1
ATOM 734 C CA . ILE A 1 100 ? 1.850 10.181 -9.790 1.00 84.62 100 ILE A CA 1
ATOM 735 C C . ILE A 1 100 ? 1.577 9.290 -11.014 1.00 84.62 100 ILE A C 1
ATOM 737 O O . ILE A 1 100 ? 2.508 8.904 -11.719 1.00 84.62 100 ILE A O 1
ATOM 741 N N . PHE A 1 101 ? 0.305 9.005 -11.315 1.00 85.75 101 PHE A N 1
ATOM 742 C CA . PHE A 1 101 ? -0.077 8.162 -12.454 1.00 85.75 101 PHE A CA 1
ATOM 743 C C . PHE A 1 101 ? 0.303 8.789 -13.797 1.00 85.75 101 PHE A C 1
ATOM 745 O O . PHE A 1 101 ? 0.797 8.095 -14.690 1.00 85.75 101 PHE A O 1
ATOM 752 N N . VAL A 1 102 ? 0.107 10.102 -13.942 1.00 86.81 102 VAL A N 1
ATOM 753 C CA . VAL A 1 102 ? 0.453 10.833 -15.167 1.00 86.81 102 VAL A CA 1
ATOM 754 C C . VAL A 1 102 ? 1.965 10.817 -15.391 1.00 86.81 102 VAL A C 1
ATOM 756 O O . VAL A 1 102 ? 2.411 10.474 -16.485 1.00 86.81 102 VAL A O 1
ATOM 759 N N . THR A 1 103 ? 2.762 11.101 -14.360 1.00 90.25 103 THR A N 1
ATOM 760 C CA . THR A 1 103 ? 4.227 11.043 -14.427 1.00 90.25 103 THR A CA 1
ATOM 761 C C . THR A 1 103 ? 4.714 9.647 -14.797 1.00 90.25 103 THR A C 1
ATOM 763 O O . THR A 1 103 ? 5.502 9.523 -15.732 1.00 90.25 103 THR A O 1
ATOM 766 N N . VAL A 1 104 ? 4.224 8.596 -14.128 1.00 90.75 104 VAL A N 1
ATOM 767 C CA . VAL A 1 104 ? 4.611 7.208 -14.436 1.00 90.75 104 VAL A CA 1
ATOM 768 C C . VAL A 1 104 ? 4.280 6.857 -15.886 1.00 90.75 104 VAL A C 1
ATOM 770 O O . VAL A 1 104 ? 5.116 6.280 -16.575 1.00 90.75 104 VAL A O 1
ATOM 773 N N . THR A 1 105 ? 3.110 7.264 -16.385 1.00 91.12 105 THR A N 1
ATOM 774 C CA . THR A 1 105 ? 2.703 7.011 -17.777 1.00 91.12 105 THR A CA 1
ATOM 775 C C . THR A 1 105 ? 3.617 7.726 -18.774 1.00 91.12 105 THR A C 1
ATOM 777 O O . THR A 1 105 ? 4.067 7.115 -19.740 1.00 91.12 105 THR A O 1
ATOM 780 N N . ILE A 1 106 ? 3.931 9.005 -18.541 1.00 92.12 106 ILE A N 1
ATOM 781 C CA . ILE A 1 106 ? 4.812 9.791 -19.419 1.00 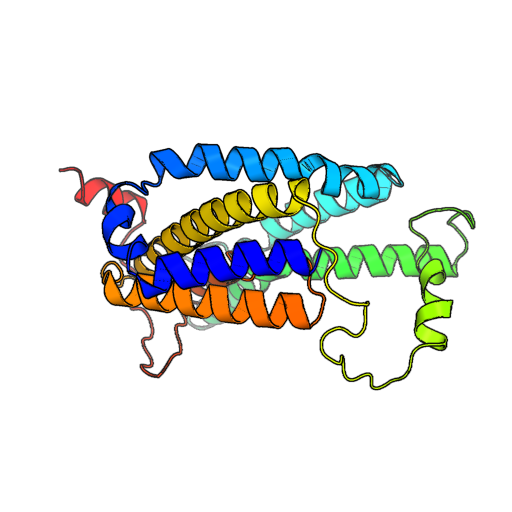92.12 106 ILE A CA 1
ATOM 782 C C . ILE A 1 106 ? 6.224 9.202 -19.434 1.00 92.12 106 ILE A C 1
ATOM 784 O O . ILE A 1 106 ? 6.777 8.972 -20.508 1.00 92.12 106 ILE A O 1
ATOM 788 N N . VAL A 1 107 ? 6.804 8.935 -18.261 1.00 92.75 107 VAL A N 1
ATOM 789 C CA . VAL A 1 107 ? 8.159 8.373 -18.155 1.00 92.75 107 VAL A CA 1
ATOM 790 C C . VAL A 1 107 ? 8.215 6.996 -18.810 1.00 92.75 107 VAL A C 1
ATOM 792 O O . VAL A 1 107 ? 9.122 6.738 -19.598 1.00 92.75 107 VAL A O 1
ATOM 795 N N . TRP A 1 108 ? 7.220 6.140 -18.568 1.00 92.44 108 TRP A N 1
ATOM 796 C CA . TRP A 1 108 ? 7.133 4.832 -19.212 1.00 92.44 108 TRP A CA 1
ATOM 797 C C . TRP A 1 108 ? 7.041 4.943 -20.740 1.00 92.44 108 TRP A C 1
ATOM 799 O O . TRP A 1 108 ? 7.761 4.233 -21.440 1.00 92.44 108 TRP A O 1
ATOM 809 N N . LEU A 1 109 ? 6.225 5.863 -21.272 1.00 92.88 109 LEU A N 1
ATOM 810 C CA . LEU A 1 109 ? 6.117 6.101 -22.717 1.00 92.88 109 LEU A CA 1
ATOM 811 C C . LEU A 1 109 ? 7.446 6.559 -23.321 1.00 92.88 109 LEU A C 1
ATOM 813 O O . LEU A 1 109 ? 7.842 6.062 -24.374 1.00 92.88 109 LEU A O 1
ATOM 817 N N . VAL A 1 110 ? 8.160 7.465 -22.650 1.00 91.44 110 VAL A N 1
ATOM 818 C CA . VAL A 1 110 ? 9.500 7.896 -23.075 1.00 91.44 110 VAL A CA 1
ATOM 819 C C . VAL A 1 110 ? 10.462 6.708 -23.082 1.00 91.44 110 VAL A C 1
ATOM 821 O O . VAL A 1 110 ? 11.143 6.483 -24.083 1.00 91.44 110 VAL A O 1
ATOM 824 N N . CYS A 1 111 ? 10.480 5.899 -22.019 1.00 90.62 111 CYS A N 1
ATOM 825 C CA . CYS A 1 111 ? 11.300 4.689 -21.959 1.00 90.62 111 CYS A CA 1
ATOM 826 C C . CYS A 1 111 ? 10.950 3.701 -23.080 1.00 90.62 111 CYS A C 1
ATOM 828 O O . CYS A 1 111 ? 11.853 3.140 -23.701 1.00 90.62 111 CYS A O 1
ATOM 830 N N . HIS A 1 112 ? 9.668 3.522 -23.394 1.00 90.25 112 HIS A N 1
ATOM 831 C CA . HIS A 1 112 ? 9.210 2.668 -24.488 1.00 90.25 112 HIS A CA 1
ATOM 832 C C . HIS A 1 112 ? 9.672 3.188 -25.858 1.00 90.25 112 HIS A C 1
ATOM 834 O O . HIS A 1 112 ? 10.237 2.428 -26.640 1.00 90.25 112 HIS A O 1
ATOM 840 N N . ILE A 1 113 ? 9.518 4.486 -26.142 1.00 91.12 113 ILE A N 1
ATOM 841 C CA . ILE A 1 113 ? 9.987 5.108 -27.396 1.00 91.12 113 ILE A CA 1
ATOM 842 C C . ILE A 1 113 ? 11.503 4.916 -27.557 1.00 91.12 113 ILE A C 1
ATOM 844 O O . ILE A 1 113 ? 11.966 4.457 -28.601 1.00 91.12 113 ILE A O 1
ATOM 848 N N . LEU A 1 114 ? 12.280 5.192 -26.507 1.00 88.44 114 LEU A N 1
ATOM 849 C CA . LEU A 1 114 ? 13.734 4.990 -26.505 1.00 88.44 114 LEU A CA 1
ATOM 850 C C . LEU A 1 114 ? 14.124 3.515 -26.695 1.00 88.44 114 LEU A C 1
ATOM 852 O O . LEU A 1 114 ? 15.140 3.219 -27.329 1.00 88.44 114 LEU A O 1
ATOM 856 N N . THR A 1 115 ? 13.306 2.595 -26.178 1.00 90.19 115 THR A N 1
ATOM 857 C CA . THR A 1 115 ? 13.487 1.149 -26.353 1.00 90.19 115 THR A CA 1
ATOM 858 C C . THR A 1 115 ? 13.269 0.741 -27.816 1.00 90.19 115 THR A C 1
ATOM 860 O O . THR A 1 115 ? 14.130 0.077 -28.390 1.00 90.19 115 THR A O 1
ATOM 863 N N . VAL A 1 116 ? 12.189 1.206 -28.458 1.00 89.00 116 VAL A N 1
ATOM 864 C CA . VAL A 1 116 ? 11.877 0.916 -29.875 1.00 89.00 116 VAL A CA 1
ATOM 865 C C . VAL A 1 116 ? 12.957 1.454 -30.817 1.00 89.00 116 VAL A C 1
ATOM 867 O O . VAL A 1 116 ? 13.340 0.781 -31.773 1.00 89.00 116 VAL A O 1
ATOM 870 N N . HIS A 1 117 ? 13.498 2.638 -30.526 1.00 88.50 117 HIS A N 1
ATOM 871 C CA . HIS A 1 117 ? 14.602 3.223 -31.293 1.00 88.50 117 HIS A CA 1
ATOM 872 C C . HIS A 1 117 ? 15.980 2.617 -30.966 1.00 88.50 117 HIS A C 1
ATOM 874 O O . HIS A 1 117 ? 16.979 3.066 -31.522 1.00 88.50 117 HIS A O 1
ATOM 880 N N . ASN A 1 118 ? 16.052 1.597 -30.098 1.00 85.12 118 ASN A N 1
ATOM 881 C CA . ASN A 1 118 ? 17.288 0.940 -29.651 1.00 85.12 118 ASN A CA 1
ATOM 882 C C . ASN A 1 118 ? 18.360 1.911 -29.125 1.00 85.12 118 ASN A C 1
ATOM 884 O O . ASN A 1 118 ? 19.556 1.649 -29.236 1.00 85.12 118 ASN A O 1
ATOM 888 N N . LEU A 1 119 ? 17.930 3.021 -28.521 1.00 84.25 119 LEU A N 1
ATOM 889 C CA . LEU A 1 119 ? 18.825 4.008 -27.910 1.00 84.25 119 LEU A CA 1
ATOM 890 C C . LEU A 1 119 ? 19.360 3.529 -26.553 1.00 84.25 119 LEU A C 1
ATOM 892 O O . LEU A 1 119 ? 20.418 3.974 -26.115 1.00 84.25 119 LEU A O 1
ATOM 896 N N . PHE A 1 120 ? 18.653 2.604 -25.897 1.00 84.19 120 PHE A N 1
ATOM 897 C CA . PHE A 1 120 ? 19.133 1.951 -24.684 1.00 84.19 120 PHE A CA 1
ATOM 898 C C . PHE A 1 120 ? 19.956 0.689 -24.994 1.00 84.19 120 PHE A C 1
ATOM 900 O O . PHE A 1 120 ? 19.475 -0.174 -25.742 1.00 84.19 120 PHE A O 1
ATOM 907 N N . PRO A 1 121 ? 21.139 0.517 -24.365 1.00 82.62 121 PRO A N 1
ATOM 908 C CA . PRO A 1 121 ? 21.883 -0.743 -24.381 1.00 82.62 121 PRO A CA 1
ATOM 909 C C . PRO A 1 121 ? 21.000 -1.918 -23.951 1.00 82.62 121 PRO A C 1
ATOM 911 O O . PRO A 1 121 ? 20.115 -1.740 -23.115 1.00 82.62 121 PRO A O 1
ATOM 914 N N . GLN A 1 122 ? 21.239 -3.115 -24.494 1.00 77.25 122 GLN A N 1
ATOM 915 C CA . GLN A 1 122 ? 20.405 -4.303 -24.237 1.00 77.25 122 GLN A CA 1
ATOM 916 C C . GLN A 1 122 ? 20.288 -4.646 -22.736 1.00 77.25 122 GLN A C 1
ATOM 918 O O . GLN A 1 122 ? 19.221 -5.055 -22.286 1.00 77.25 122 GLN A O 1
ATOM 923 N N . ASP A 1 123 ? 21.330 -4.361 -21.950 1.00 81.25 123 ASP A N 1
ATOM 924 C CA . ASP A 1 123 ? 21.381 -4.634 -20.505 1.00 81.25 123 ASP A CA 1
ATOM 925 C C . ASP A 1 123 ? 20.850 -3.484 -19.628 1.00 81.25 123 ASP A C 1
ATOM 927 O O . ASP A 1 123 ? 20.915 -3.536 -18.400 1.00 81.25 123 ASP A O 1
ATOM 931 N N . HIS A 1 124 ? 20.335 -2.409 -20.229 1.00 83.44 124 HIS A N 1
ATOM 932 C CA . HIS A 1 124 ? 19.891 -1.241 -19.477 1.00 83.44 124 HIS A CA 1
ATOM 933 C C . HIS A 1 124 ? 18.545 -1.504 -18.782 1.00 83.44 124 HIS A C 1
ATOM 935 O O . HIS A 1 124 ? 17.548 -1.803 -19.440 1.00 83.44 124 HIS A O 1
ATOM 941 N N . ALA A 1 125 ? 18.487 -1.302 -17.461 1.00 80.88 125 ALA A N 1
ATOM 942 C CA . ALA A 1 125 ? 17.298 -1.544 -16.628 1.00 80.88 125 ALA A CA 1
ATOM 943 C C . ALA A 1 125 ? 16.043 -0.757 -17.065 1.00 80.88 125 ALA A C 1
ATOM 945 O O . ALA A 1 125 ? 14.918 -1.160 -16.796 1.00 80.88 125 ALA A O 1
ATOM 946 N N . GLY A 1 126 ? 16.228 0.363 -17.769 1.00 79.62 126 GLY A N 1
ATOM 947 C CA . GLY A 1 126 ? 15.137 1.175 -18.324 1.00 79.62 126 GLY A CA 1
ATOM 948 C C . GLY A 1 126 ? 14.467 0.617 -19.591 1.00 79.62 126 GLY A C 1
ATOM 949 O O . GLY A 1 126 ? 13.560 1.267 -20.115 1.00 79.62 126 GLY A O 1
ATOM 950 N N . ARG A 1 127 ? 14.907 -0.533 -20.127 1.00 85.31 127 ARG A N 1
ATOM 951 C CA . ARG A 1 127 ? 14.291 -1.143 -21.318 1.00 85.31 127 ARG A CA 1
ATOM 952 C C . ARG A 1 127 ? 12.963 -1.806 -20.976 1.00 85.31 127 ARG A C 1
ATOM 954 O O . ARG A 1 127 ? 12.888 -2.709 -20.150 1.00 85.31 127 ARG A O 1
ATOM 961 N N . THR A 1 128 ? 11.925 -1.427 -21.711 1.00 85.94 128 THR A N 1
ATOM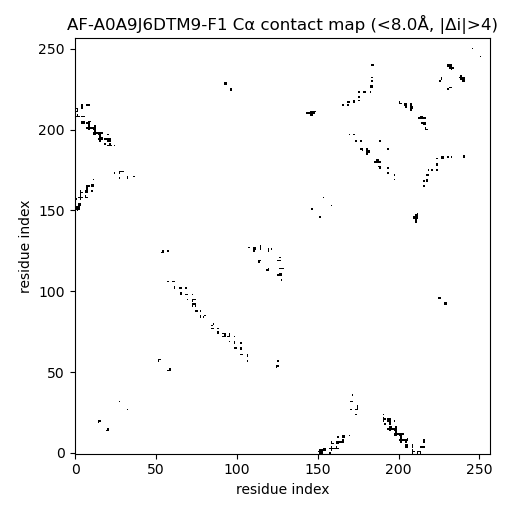 962 C CA . THR A 1 128 ? 10.569 -1.976 -21.520 1.00 85.94 128 THR A CA 1
ATOM 963 C C . THR A 1 128 ? 10.397 -3.405 -22.060 1.00 85.94 128 THR A C 1
ATOM 965 O O . THR A 1 128 ? 9.489 -4.118 -21.635 1.00 85.94 128 THR A O 1
ATOM 968 N N . ASP A 1 129 ? 11.307 -3.871 -22.922 1.00 84.44 129 ASP A N 1
ATOM 969 C CA . ASP A 1 129 ? 11.241 -5.200 -23.550 1.00 84.44 129 ASP A CA 1
ATOM 970 C C . ASP A 1 129 ? 11.558 -6.364 -22.597 1.00 84.44 129 ASP A C 1
ATOM 972 O O . ASP A 1 129 ? 11.190 -7.504 -22.882 1.00 84.44 129 ASP A O 1
ATOM 976 N N . GLN A 1 130 ? 12.230 -6.107 -21.468 1.00 81.00 130 GLN A N 1
ATOM 977 C CA . GLN A 1 130 ? 12.729 -7.160 -20.569 1.00 81.00 130 GLN A CA 1
ATOM 978 C C . GLN A 1 130 ? 11.604 -8.053 -20.015 1.00 81.00 130 GLN A C 1
ATOM 980 O O . GLN A 1 130 ? 11.800 -9.246 -19.795 1.00 81.00 130 GLN A O 1
ATOM 985 N N . ILE A 1 131 ? 10.405 -7.491 -19.843 1.00 82.00 131 ILE A N 1
ATOM 986 C CA . ILE A 1 131 ? 9.225 -8.185 -19.301 1.00 82.00 131 ILE A CA 1
ATOM 987 C C . ILE A 1 131 ? 8.286 -8.664 -20.431 1.00 82.00 131 ILE A C 1
ATOM 989 O O . ILE A 1 131 ? 7.346 -9.426 -20.195 1.00 82.00 131 ILE A O 1
ATOM 993 N N . ALA A 1 132 ? 8.545 -8.294 -21.691 1.00 83.81 132 ALA A N 1
ATOM 994 C CA . ALA A 1 132 ? 7.657 -8.600 -22.816 1.00 83.81 132 ALA A CA 1
ATOM 995 C C . ALA A 1 132 ? 7.491 -10.111 -23.060 1.00 83.81 132 ALA A C 1
ATOM 997 O O . ALA A 1 132 ? 6.413 -10.561 -23.452 1.00 83.81 132 ALA A O 1
ATOM 998 N N . SER A 1 133 ? 8.532 -10.908 -22.800 1.00 84.19 133 SER A N 1
ATOM 999 C CA . SER A 1 133 ? 8.486 -12.374 -22.905 1.00 84.19 133 SER A CA 1
ATOM 1000 C C . SER A 1 133 ? 7.546 -13.006 -21.874 1.00 84.19 133 SER A C 1
ATOM 1002 O O . SER A 1 133 ? 6.822 -13.946 -22.197 1.00 84.19 133 SER A O 1
ATOM 1004 N N . ILE A 1 134 ? 7.500 -12.454 -20.658 1.00 87.00 134 ILE A N 1
ATOM 1005 C CA . ILE A 1 134 ? 6.605 -12.902 -19.588 1.00 87.00 134 ILE A CA 1
ATOM 1006 C C . ILE A 1 134 ? 5.158 -12.622 -19.992 1.00 87.00 134 ILE A C 1
ATOM 1008 O O . ILE A 1 134 ? 4.340 -13.535 -19.973 1.00 87.00 134 ILE A O 1
ATOM 1012 N N . ILE A 1 135 ? 4.863 -11.401 -20.451 1.00 87.25 135 ILE A N 1
ATOM 1013 C CA . ILE A 1 135 ? 3.509 -10.993 -20.868 1.00 87.25 135 ILE A CA 1
ATOM 1014 C C . ILE A 1 135 ? 2.984 -11.880 -22.008 1.00 87.25 135 ILE A C 1
ATOM 1016 O O . ILE A 1 135 ? 1.821 -12.278 -22.002 1.00 87.25 135 ILE A O 1
ATOM 1020 N N . ARG A 1 136 ? 3.841 -12.245 -22.972 1.00 88.69 136 ARG A N 1
ATOM 1021 C CA . ARG A 1 136 ? 3.461 -13.141 -24.081 1.00 88.69 136 ARG A CA 1
ATOM 1022 C C . ARG A 1 136 ? 3.153 -14.569 -23.631 1.00 88.69 136 ARG A C 1
ATOM 1024 O O . ARG A 1 136 ? 2.332 -15.229 -24.259 1.00 88.69 136 ARG A O 1
ATOM 1031 N N . ASN A 1 137 ? 3.803 -15.036 -22.567 1.00 90.12 137 ASN A N 1
ATOM 1032 C CA . ASN A 1 137 ? 3.677 -16.408 -22.075 1.00 90.12 137 ASN A CA 1
ATOM 1033 C C . ASN A 1 137 ? 2.619 -16.561 -20.969 1.00 90.12 137 ASN A C 1
ATOM 1035 O O . ASN A 1 137 ? 2.308 -17.683 -20.568 1.00 90.12 137 ASN A O 1
ATOM 1039 N N . THR A 1 138 ? 2.073 -15.462 -20.446 1.00 90.12 138 THR A N 1
ATOM 1040 C CA . THR A 1 138 ? 1.056 -15.502 -19.388 1.00 90.12 138 THR A CA 1
ATOM 1041 C C . THR A 1 138 ? -0.335 -15.820 -19.929 1.00 90.12 138 THR A C 1
ATOM 1043 O O . THR A 1 138 ? -0.719 -15.376 -21.008 1.00 90.12 138 THR A O 1
ATOM 1046 N N . THR A 1 139 ? -1.126 -16.563 -19.154 1.00 91.00 139 THR A N 1
ATOM 1047 C CA . THR A 1 139 ? -2.540 -16.801 -19.461 1.00 91.00 139 THR A CA 1
ATOM 1048 C C . THR A 1 139 ? -3.368 -15.540 -19.211 1.00 91.00 139 THR A C 1
ATOM 1050 O O . THR A 1 139 ? -3.157 -14.839 -18.225 1.00 91.00 139 THR A O 1
ATOM 1053 N N . TRP A 1 140 ? -4.361 -15.282 -20.069 1.00 89.31 140 TRP A N 1
ATOM 1054 C CA . TRP A 1 140 ? -5.272 -14.134 -19.937 1.00 89.31 140 TRP A CA 1
ATOM 1055 C C . TRP A 1 140 ? -6.063 -14.131 -18.626 1.00 89.31 140 TRP A C 1
ATOM 1057 O O . TRP A 1 140 ? -6.328 -13.075 -18.060 1.00 89.31 140 TRP A O 1
ATOM 1067 N N . PHE A 1 141 ? -6.419 -15.317 -18.130 1.00 91.50 141 PHE A N 1
ATOM 1068 C CA . PHE A 1 141 ? -7.099 -15.488 -16.855 1.00 91.50 141 PHE A CA 1
ATOM 1069 C C . PHE A 1 141 ? -6.289 -16.427 -15.970 1.00 91.50 141 PHE A C 1
ATOM 1071 O O . PHE A 1 141 ? -5.872 -17.508 -16.396 1.00 91.50 141 PHE A O 1
ATOM 1078 N N . ARG A 1 142 ? -6.067 -16.009 -14.725 1.00 85.25 142 ARG A N 1
ATOM 1079 C CA . ARG A 1 142 ? -5.444 -16.824 -13.686 1.00 85.25 142 ARG A CA 1
ATOM 1080 C C . ARG A 1 142 ? -6.146 -16.550 -12.368 1.00 85.25 142 ARG A C 1
ATOM 1082 O O . ARG A 1 142 ? -6.072 -15.443 -11.846 1.00 85.25 142 ARG A O 1
ATOM 1089 N N . VAL A 1 143 ? -6.822 -17.561 -11.839 1.00 87.44 143 VAL A N 1
ATOM 1090 C CA . VAL A 1 143 ? -7.425 -17.489 -10.508 1.00 87.44 143 VAL A CA 1
ATOM 1091 C C . VAL A 1 143 ? -6.346 -17.869 -9.492 1.00 87.44 143 VAL A C 1
ATOM 1093 O O . VAL A 1 143 ? -5.816 -18.978 -9.586 1.00 87.44 143 VAL A O 1
ATOM 1096 N N . PRO A 1 144 ? -5.958 -16.977 -8.562 1.00 85.12 144 PRO A N 1
ATOM 1097 C CA . PRO A 1 144 ? -5.023 -17.338 -7.510 1.00 85.12 144 PRO A CA 1
ATOM 1098 C C . PRO A 1 144 ? -5.716 -18.287 -6.529 1.00 85.12 144 PRO A C 1
ATOM 1100 O O . PRO A 1 144 ? -6.775 -17.969 -5.994 1.00 85.12 144 PRO A O 1
ATOM 1103 N N . TYR A 1 145 ? -5.121 -19.451 -6.282 1.00 88.38 145 TYR A N 1
ATOM 1104 C CA . TYR A 1 145 ? -5.599 -20.370 -5.249 1.00 88.38 145 TYR A CA 1
ATOM 1105 C C . TYR A 1 145 ? -4.868 -20.095 -3.929 1.00 88.38 145 TYR A C 1
ATOM 1107 O O . TYR A 1 145 ? -3.684 -19.731 -3.956 1.00 88.38 145 TYR A O 1
ATOM 1115 N N . PRO A 1 146 ? -5.531 -20.255 -2.770 1.00 87.62 146 PRO A N 1
ATOM 1116 C CA . PRO A 1 146 ? -4.851 -20.125 -1.489 1.00 87.62 146 PRO A CA 1
ATOM 1117 C C . PRO A 1 146 ? -3.684 -21.120 -1.419 1.00 87.62 146 PRO A C 1
ATOM 1119 O O . PRO A 1 146 ? -3.795 -22.252 -1.887 1.00 87.62 146 PRO A O 1
ATOM 1122 N N . PHE A 1 147 ? -2.556 -20.680 -0.863 1.00 85.38 147 PHE A N 1
ATOM 1123 C CA . PHE A 1 147 ? -1.317 -21.457 -0.727 1.00 85.38 147 PHE A CA 1
ATOM 1124 C C . PHE A 1 147 ? -0.671 -21.920 -2.049 1.00 85.38 147 PHE A C 1
ATOM 1126 O O . PHE A 1 147 ? 0.190 -22.798 -2.045 1.00 85.38 147 PHE A O 1
ATOM 1133 N N . GLN A 1 148 ? -0.998 -21.299 -3.191 1.00 85.06 148 GLN A N 1
ATOM 1134 C CA . GLN A 1 148 ? -0.402 -21.680 -4.486 1.00 85.06 148 GLN A CA 1
ATOM 1135 C C . GLN A 1 148 ? 1.121 -21.455 -4.580 1.00 85.06 148 GLN A C 1
ATOM 1137 O O . GLN A 1 148 ? 1.773 -22.047 -5.433 1.00 85.06 148 GLN A O 1
ATOM 1142 N N . TRP A 1 149 ? 1.694 -20.609 -3.718 1.00 82.50 149 TRP A N 1
ATOM 1143 C CA . TRP A 1 149 ? 3.141 -20.347 -3.656 1.00 82.50 149 TRP A CA 1
ATOM 1144 C C . TRP A 1 149 ? 3.879 -21.242 -2.648 1.00 82.50 149 TRP A C 1
ATOM 1146 O O . TRP A 1 149 ? 5.021 -20.960 -2.292 1.00 82.50 149 TRP A O 1
ATOM 1156 N N . GLY A 1 150 ? 3.231 -22.313 -2.186 1.00 82.56 150 GLY A N 1
ATOM 1157 C CA . GLY A 1 150 ? 3.780 -23.261 -1.223 1.00 82.56 150 GLY A CA 1
ATOM 1158 C C . GLY A 1 150 ? 3.138 -23.149 0.157 1.00 82.56 150 GLY A C 1
ATOM 1159 O O . GLY A 1 150 ? 2.297 -22.289 0.414 1.00 82.56 150 GLY A O 1
ATOM 1160 N N . THR A 1 151 ? 3.533 -24.058 1.046 1.00 82.62 151 THR A N 1
ATOM 1161 C CA . THR A 1 151 ? 3.057 -24.104 2.431 1.00 82.62 151 THR A CA 1
ATOM 1162 C C . THR A 1 151 ? 3.746 -23.044 3.296 1.00 82.62 151 THR A C 1
ATOM 1164 O O . THR A 1 151 ? 4.931 -22.765 3.088 1.00 82.62 151 THR A O 1
ATOM 1167 N N . PRO A 1 152 ? 3.062 -22.486 4.311 1.00 80.81 152 PRO A N 1
ATOM 1168 C CA . PRO A 1 152 ? 3.634 -21.471 5.188 1.00 80.81 152 PRO A CA 1
ATOM 1169 C C . PRO A 1 152 ?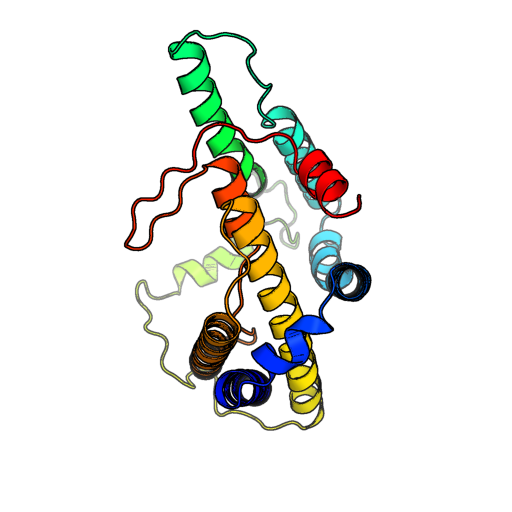 4.847 -22.019 5.953 1.00 80.81 152 PRO A C 1
ATOM 1171 O O . PRO A 1 152 ? 4.718 -22.866 6.832 1.00 80.81 152 PRO A O 1
ATOM 1174 N N . THR A 1 153 ? 6.040 -21.515 5.630 1.00 83.50 153 THR A N 1
ATOM 1175 C CA . THR A 1 153 ? 7.277 -21.860 6.339 1.00 83.50 153 THR A CA 1
ATOM 1176 C C . THR A 1 153 ? 7.444 -20.984 7.578 1.00 83.50 153 THR A C 1
ATOM 1178 O O . THR A 1 153 ? 7.586 -19.760 7.485 1.00 83.50 153 THR A O 1
ATOM 1181 N N . ALA A 1 154 ? 7.411 -21.610 8.754 1.00 83.38 154 ALA A N 1
ATOM 1182 C CA . ALA A 1 154 ? 7.537 -20.930 10.036 1.00 83.38 154 ALA A CA 1
ATOM 1183 C C . ALA A 1 154 ? 9.015 -20.689 10.373 1.00 83.38 154 ALA A C 1
ATOM 1185 O O . ALA A 1 154 ? 9.732 -21.607 10.763 1.00 83.38 154 ALA A O 1
ATOM 1186 N N . HIS A 1 155 ? 9.458 -19.443 10.214 1.00 89.44 155 HIS A N 1
ATOM 1187 C CA . HIS A 1 155 ? 10.753 -18.969 10.697 1.00 89.44 155 HIS A CA 1
ATOM 1188 C C . HIS A 1 155 ? 10.492 -17.946 11.798 1.00 89.44 155 HIS A C 1
ATOM 1190 O O . HIS A 1 155 ? 9.733 -17.000 11.587 1.00 89.44 155 HIS A O 1
ATOM 1196 N N . TRP A 1 156 ? 11.103 -18.135 12.965 1.00 89.88 156 TRP A N 1
ATOM 1197 C CA . TRP A 1 156 ? 10.782 -17.340 14.150 1.00 89.88 156 TRP A CA 1
ATOM 1198 C C . TRP A 1 156 ? 11.143 -15.852 13.982 1.00 89.88 156 TRP A C 1
ATOM 1200 O O . TRP A 1 156 ? 10.362 -14.994 14.386 1.00 89.88 156 TRP A O 1
ATOM 1210 N N . GLU A 1 157 ? 12.259 -15.539 13.315 1.00 91.38 157 GLU A N 1
ATOM 1211 C CA . GLU A 1 157 ? 12.738 -14.165 13.088 1.00 91.38 157 GLU A CA 1
ATOM 1212 C C . GLU A 1 157 ? 11.707 -13.280 12.356 1.00 91.38 157 GLU A C 1
ATOM 1214 O O . GLU A 1 157 ? 11.258 -12.284 12.934 1.00 91.38 157 GLU A O 1
ATOM 1219 N N . PRO A 1 158 ? 11.242 -13.624 11.132 1.00 89.75 158 PRO A N 1
ATOM 1220 C CA . PRO A 1 158 ? 10.247 -12.813 10.436 1.00 89.75 158 PRO A CA 1
ATOM 1221 C C . PRO A 1 158 ? 8.866 -12.870 11.097 1.00 89.75 158 PRO A C 1
ATOM 1223 O O . PRO A 1 158 ? 8.072 -11.958 10.898 1.00 89.75 158 PRO A O 1
ATOM 1226 N N . MET A 1 159 ? 8.547 -13.916 11.868 1.00 91.38 159 MET A N 1
ATOM 1227 C CA . MET A 1 159 ? 7.277 -13.997 12.601 1.00 91.38 159 MET A CA 1
ATOM 1228 C C . MET A 1 159 ? 7.209 -12.957 13.719 1.00 91.38 159 MET A C 1
ATOM 1230 O O . MET A 1 159 ? 6.217 -12.240 13.822 1.00 91.38 159 MET A O 1
ATOM 1234 N N . VAL A 1 160 ? 8.274 -12.838 14.516 1.00 91.69 160 VAL A N 1
ATOM 1235 C CA . VAL A 1 160 ? 8.366 -11.819 15.570 1.00 91.69 160 VAL A CA 1
ATOM 1236 C C . VAL A 1 160 ? 8.387 -10.423 14.955 1.00 91.69 160 VAL A C 1
ATOM 1238 O O . VAL A 1 160 ? 7.625 -9.558 15.386 1.00 91.69 160 VAL A O 1
ATOM 1241 N N . ALA A 1 161 ? 9.193 -10.215 13.908 1.00 90.88 161 ALA A N 1
ATOM 1242 C CA . ALA A 1 161 ? 9.250 -8.936 13.206 1.00 90.88 161 ALA A CA 1
ATOM 1243 C C . ALA A 1 161 ? 7.872 -8.516 12.675 1.00 90.88 161 ALA A C 1
ATOM 1245 O O . ALA A 1 161 ? 7.444 -7.390 12.910 1.00 90.88 161 ALA A O 1
ATOM 1246 N N . MET A 1 162 ? 7.136 -9.429 12.034 1.00 91.44 162 MET A N 1
ATOM 1247 C CA . MET A 1 162 ? 5.813 -9.120 11.490 1.00 91.44 162 MET A CA 1
ATOM 1248 C C . MET A 1 162 ? 4.770 -8.832 12.579 1.00 91.44 162 MET A C 1
ATOM 1250 O O . MET A 1 162 ? 3.876 -8.021 12.359 1.00 91.44 162 MET A O 1
ATOM 1254 N N . GLY A 1 163 ? 4.909 -9.422 13.770 1.00 91.75 163 GLY A N 1
ATOM 1255 C CA . GLY A 1 163 ? 4.109 -9.034 14.934 1.00 91.75 163 GLY A CA 1
ATOM 1256 C C . GLY A 1 163 ? 4.319 -7.563 15.312 1.00 91.75 163 GLY A C 1
ATOM 1257 O O . GLY A 1 163 ? 3.352 -6.825 15.475 1.00 91.75 163 GLY A O 1
ATOM 1258 N N . PHE A 1 164 ? 5.565 -7.085 15.360 1.00 89.88 164 PHE A N 1
ATOM 1259 C CA . PHE A 1 164 ? 5.835 -5.661 15.601 1.00 89.88 164 PHE A CA 1
ATOM 1260 C C . PHE A 1 164 ? 5.342 -4.766 14.462 1.00 89.88 164 PHE A C 1
ATOM 1262 O O . PHE A 1 164 ? 4.748 -3.725 14.730 1.00 89.88 164 PHE A O 1
ATOM 1269 N N . VAL A 1 165 ? 5.532 -5.183 13.206 1.00 89.38 165 VAL A N 1
ATOM 1270 C CA . VAL A 1 165 ? 5.029 -4.439 12.041 1.00 89.38 165 VAL A CA 1
ATOM 1271 C C . VAL A 1 165 ? 3.506 -4.298 12.102 1.00 89.38 165 VAL A C 1
ATOM 1273 O O . VAL A 1 165 ? 3.010 -3.202 11.876 1.00 89.38 165 VAL A O 1
ATOM 1276 N N . SER A 1 166 ? 2.764 -5.338 12.502 1.00 91.19 166 SER A N 1
ATOM 1277 C CA . SER A 1 166 ? 1.305 -5.228 12.677 1.00 91.19 166 SER A CA 1
ATOM 1278 C C . SER A 1 166 ? 0.895 -4.244 13.771 1.00 91.19 166 SER A C 1
ATOM 1280 O O . SER A 1 166 ? -0.052 -3.490 13.588 1.00 91.19 166 SER A O 1
ATOM 1282 N N . LEU A 1 167 ? 1.639 -4.152 14.880 1.00 89.00 167 LEU A N 1
ATOM 1283 C CA . LEU A 1 167 ? 1.348 -3.153 15.917 1.00 89.00 167 LEU A CA 1
ATOM 1284 C C . LEU A 1 167 ? 1.533 -1.726 15.396 1.00 89.00 167 LEU A C 1
ATOM 1286 O O . LEU A 1 167 ? 0.743 -0.842 15.721 1.00 89.00 167 LEU A O 1
ATOM 1290 N N . ILE A 1 168 ? 2.563 -1.515 14.580 1.00 86.69 168 ILE A N 1
ATOM 1291 C CA . ILE A 1 168 ? 2.830 -0.230 13.938 1.00 86.69 168 ILE A CA 1
ATOM 1292 C C . ILE A 1 168 ? 1.744 0.087 12.896 1.00 86.69 168 ILE A C 1
ATOM 1294 O O . ILE A 1 168 ? 1.219 1.197 12.910 1.00 86.69 168 ILE A O 1
ATOM 1298 N N . SER A 1 169 ? 1.346 -0.888 12.071 1.00 87.88 169 SER A N 1
ATOM 1299 C CA . SER A 1 169 ? 0.247 -0.752 11.095 1.00 87.88 169 SER A CA 1
ATOM 1300 C C . SER A 1 169 ? -1.059 -0.361 11.783 1.00 87.88 169 SER A C 1
ATOM 1302 O O . SER A 1 169 ? -1.705 0.612 11.422 1.00 87.88 169 SER A O 1
ATOM 1304 N N . MET A 1 170 ? -1.407 -1.038 12.878 1.00 88.56 170 MET A N 1
ATOM 1305 C CA . MET A 1 170 ? -2.580 -0.686 13.678 1.00 88.56 170 MET A CA 1
ATOM 1306 C C . MET A 1 170 ? -2.531 0.747 14.215 1.00 88.56 170 MET A C 1
ATOM 1308 O O . MET A 1 170 ? -3.554 1.429 14.285 1.00 88.56 170 MET A O 1
ATOM 1312 N N . MET A 1 171 ? -1.352 1.185 14.658 1.00 86.12 171 MET A N 1
ATOM 1313 C CA . MET A 1 171 ? -1.119 2.534 15.168 1.00 86.12 171 MET A CA 1
ATOM 1314 C C . MET A 1 171 ? -1.320 3.588 14.067 1.00 86.12 171 MET A C 1
ATOM 1316 O O . MET A 1 171 ? -1.973 4.602 14.321 1.00 86.12 171 MET A O 1
ATOM 1320 N N . GLU A 1 172 ? -0.827 3.315 12.859 1.00 85.50 172 GLU A N 1
ATOM 1321 C CA . GLU A 1 172 ? -1.044 4.110 11.645 1.00 85.50 172 GLU A CA 1
ATOM 1322 C C . GLU A 1 172 ? -2.535 4.167 11.276 1.00 85.50 172 GLU A C 1
ATOM 1324 O O . GLU A 1 172 ? -3.112 5.254 11.237 1.00 85.50 172 GLU A O 1
ATOM 1329 N N . THR A 1 173 ? -3.216 3.020 11.187 1.00 88.88 173 THR A N 1
ATOM 1330 C CA . THR A 1 173 ? -4.650 2.955 10.860 1.00 88.88 173 THR A CA 1
ATOM 1331 C C . THR A 1 173 ? -5.521 3.725 11.861 1.00 88.88 173 THR A C 1
ATOM 1333 O O . THR A 1 173 ? -6.497 4.386 11.490 1.00 88.88 173 THR A O 1
ATOM 1336 N N . VAL A 1 174 ? -5.191 3.694 13.159 1.00 89.06 174 VAL A N 1
ATOM 1337 C CA . VAL A 1 174 ? -5.909 4.504 14.158 1.00 89.06 174 VAL A CA 1
ATOM 1338 C C . VAL A 1 174 ? -5.762 5.992 13.852 1.00 89.06 174 VAL A C 1
ATOM 1340 O O . VAL A 1 174 ? -6.763 6.711 13.883 1.00 89.06 174 VAL A O 1
ATOM 1343 N N . CYS A 1 175 ? -4.551 6.461 13.546 1.00 85.69 175 CYS A N 1
ATOM 1344 C CA . CYS A 1 175 ? -4.319 7.851 13.159 1.00 85.69 175 CYS A CA 1
ATOM 1345 C C . CYS A 1 175 ? -5.103 8.237 11.910 1.00 85.69 175 CYS A C 1
ATOM 1347 O O . CYS A 1 175 ? -5.730 9.301 11.900 1.00 85.69 175 CYS A O 1
ATOM 1349 N N . ASP A 1 176 ? -5.157 7.351 10.925 1.00 87.06 176 ASP A N 1
ATOM 1350 C CA . ASP A 1 176 ? -5.928 7.567 9.711 1.00 87.06 176 ASP A CA 1
ATOM 1351 C C . ASP A 1 176 ? -7.404 7.751 10.027 1.00 87.06 176 ASP A C 1
ATOM 1353 O O . ASP A 1 176 ? -8.012 8.704 9.548 1.00 87.06 176 ASP A O 1
ATOM 1357 N N . TYR A 1 177 ? -8.000 6.926 10.893 1.00 88.88 177 TYR A N 1
ATOM 1358 C CA . TYR A 1 177 ? -9.402 7.101 11.285 1.00 88.88 177 TYR A CA 1
ATOM 1359 C C . TYR A 1 177 ? -9.685 8.471 11.915 1.00 88.88 177 TYR A C 1
ATOM 1361 O O . TYR A 1 177 ? -10.734 9.067 11.647 1.00 88.88 177 TYR A O 1
ATOM 1369 N N . TYR A 1 178 ? -8.758 9.004 12.714 1.00 87.38 178 TYR A N 1
ATOM 1370 C CA . TYR A 1 178 ? -8.868 10.369 13.234 1.00 87.38 178 TYR A CA 1
ATOM 1371 C C . TYR A 1 178 ? -8.704 11.417 12.132 1.00 87.38 178 TYR A C 1
ATOM 1373 O O . TYR A 1 178 ? -9.469 12.384 12.094 1.00 87.38 178 TYR A O 1
ATOM 1381 N N . ALA A 1 179 ? -7.759 11.226 11.213 1.00 86.19 179 ALA A N 1
ATOM 1382 C CA . ALA A 1 179 ? -7.556 12.126 10.086 1.00 86.19 179 ALA A CA 1
ATOM 1383 C C . ALA A 1 179 ? -8.784 12.152 9.160 1.00 86.19 179 ALA A C 1
ATOM 1385 O O . ALA A 1 179 ? -9.262 13.232 8.807 1.00 86.19 179 ALA A O 1
ATOM 1386 N N . TYR A 1 180 ? -9.372 10.991 8.859 1.00 87.12 180 TYR A N 1
ATOM 1387 C CA . TYR A 1 180 ? -10.632 10.861 8.131 1.00 87.12 180 TYR A CA 1
ATOM 1388 C C . TYR A 1 180 ? -11.764 11.594 8.844 1.00 87.12 180 TYR A C 1
ATOM 1390 O O . TYR A 1 180 ? -12.497 12.328 8.189 1.00 87.12 180 TYR A O 1
ATOM 1398 N N . ALA A 1 181 ? -11.898 11.454 10.168 1.00 87.12 181 ALA A N 1
ATOM 1399 C CA . ALA A 1 181 ? -12.926 12.164 10.929 1.00 87.12 181 ALA A CA 1
ATOM 1400 C C . ALA A 1 181 ? -12.762 13.690 10.833 1.00 87.12 181 ALA A C 1
ATOM 1402 O O . ALA A 1 181 ? -13.735 14.394 10.566 1.00 87.12 181 ALA A O 1
ATOM 1403 N N . VAL A 1 182 ? -11.534 14.206 10.959 1.00 85.69 182 VAL A N 1
ATOM 1404 C CA . VAL A 1 182 ? -11.239 15.646 10.835 1.00 85.69 182 VAL A CA 1
ATOM 1405 C C . VAL A 1 182 ? -11.518 16.153 9.420 1.00 85.69 182 VAL A C 1
ATOM 1407 O O . VAL A 1 182 ? -12.187 17.173 9.250 1.00 85.69 182 VAL A O 1
ATOM 1410 N N . VAL A 1 183 ? -11.055 15.437 8.393 1.00 82.69 183 VAL A N 1
ATOM 1411 C CA . VAL A 1 183 ? -11.277 15.795 6.983 1.00 82.69 183 VAL A CA 1
ATOM 1412 C C . VAL A 1 183 ? -12.765 15.748 6.622 1.00 82.69 183 VAL A C 1
ATOM 1414 O O . VAL A 1 183 ? -13.257 16.612 5.891 1.00 82.69 183 VAL A O 1
ATOM 1417 N N . ALA A 1 184 ? -13.491 14.779 7.177 1.00 82.06 184 ALA A N 1
ATOM 1418 C CA . ALA A 1 184 ? -14.932 14.621 7.031 1.00 82.06 184 ALA A CA 1
ATOM 1419 C C . ALA A 1 184 ? -15.757 15.570 7.919 1.00 82.06 184 ALA A C 1
ATOM 1421 O O . ALA A 1 184 ? -16.978 15.593 7.804 1.00 82.06 184 ALA A O 1
ATOM 1422 N N . GLY A 1 185 ? -15.145 16.330 8.832 1.00 81.38 185 GLY A N 1
ATOM 1423 C CA . GLY A 1 185 ? -15.885 17.141 9.806 1.00 81.38 185 GLY A CA 1
ATOM 1424 C C . GLY A 1 185 ? -16.823 16.323 10.706 1.00 81.38 185 GLY A C 1
ATOM 1425 O O . GLY A 1 185 ? -17.856 16.831 11.142 1.00 81.38 185 GLY A O 1
ATOM 1426 N N . LEU A 1 186 ? -16.491 15.054 10.948 1.00 84.25 186 LEU A N 1
ATOM 1427 C CA . LEU A 1 186 ? -17.235 14.132 11.801 1.00 84.25 186 LEU A CA 1
ATOM 1428 C C . LEU A 1 186 ? -16.644 14.114 13.221 1.00 84.25 186 LEU A C 1
ATOM 1430 O O . LEU A 1 186 ? -15.461 14.410 13.405 1.00 84.25 186 LEU A O 1
ATOM 1434 N N . PRO A 1 187 ? -17.445 13.762 14.245 1.00 86.12 187 PRO A N 1
ATOM 1435 C CA . PRO A 1 187 ? -16.910 13.520 15.580 1.00 86.12 187 PRO A CA 1
ATOM 1436 C C . PRO A 1 187 ? -15.876 12.378 15.556 1.00 86.12 187 PRO A C 1
ATOM 1438 O O . PRO A 1 187 ? -15.926 11.525 14.663 1.00 86.12 187 PRO A O 1
ATOM 1441 N N . PRO A 1 188 ? -14.958 12.328 16.540 1.00 85.38 188 PRO A N 1
ATOM 1442 C CA . PRO A 1 188 ? -13.958 11.271 16.610 1.00 85.38 188 PRO A CA 1
ATOM 1443 C C . PRO A 1 188 ? -14.623 9.884 16.641 1.00 85.38 188 PRO A C 1
ATOM 1445 O O . PRO A 1 188 ? -15.687 9.720 17.254 1.00 85.38 188 PRO A O 1
ATOM 1448 N N . PRO A 1 189 ? -14.015 8.879 15.989 1.00 86.62 189 PRO A N 1
ATOM 1449 C CA . PRO A 1 189 ? -14.604 7.555 15.867 1.00 86.62 189 PRO A CA 1
ATOM 1450 C C . PRO A 1 189 ? -14.789 6.915 17.253 1.00 86.62 189 PRO A C 1
ATOM 1452 O O . PRO A 1 189 ? -13.878 6.952 18.083 1.00 86.62 189 PRO A O 1
ATOM 1455 N N . PRO A 1 190 ? -15.950 6.296 17.536 1.00 90.00 190 PRO A N 1
ATOM 1456 C CA . PRO A 1 190 ? -16.163 5.637 18.816 1.00 90.00 190 PRO A CA 1
ATOM 1457 C C . PRO A 1 190 ? -15.237 4.411 18.959 1.00 90.00 190 PRO A C 1
ATOM 1459 O O . PRO A 1 190 ? -15.008 3.706 17.971 1.00 90.00 190 PRO A O 1
ATOM 1462 N N . PRO A 1 191 ? -14.790 4.047 20.179 1.00 88.38 191 PRO A N 1
ATOM 1463 C CA . PRO A 1 191 ? -13.849 2.938 20.398 1.00 88.38 191 PRO A CA 1
ATOM 1464 C C . PRO A 1 191 ? -14.299 1.592 19.811 1.00 88.38 191 PRO A C 1
ATOM 1466 O O . PRO A 1 191 ? -13.493 0.797 19.337 1.00 88.38 191 PRO A O 1
ATOM 1469 N N . ARG A 1 192 ? -15.614 1.338 19.791 1.00 89.31 192 ARG A N 1
ATOM 1470 C CA . ARG A 1 192 ? -16.187 0.123 19.190 1.00 89.31 192 ARG A CA 1
ATOM 1471 C C . ARG A 1 192 ? -16.017 0.073 17.669 1.00 89.31 192 ARG A C 1
ATOM 1473 O O . ARG A 1 192 ? -15.903 -1.020 17.125 1.00 89.31 192 ARG A O 1
ATOM 1480 N N . ALA A 1 193 ? -16.031 1.221 16.991 1.00 89.69 193 ALA A N 1
ATOM 1481 C CA . ALA A 1 193 ? -15.791 1.291 15.552 1.00 89.69 193 ALA A CA 1
ATOM 1482 C C . ALA A 1 193 ? -14.309 1.057 15.237 1.00 89.69 193 ALA A C 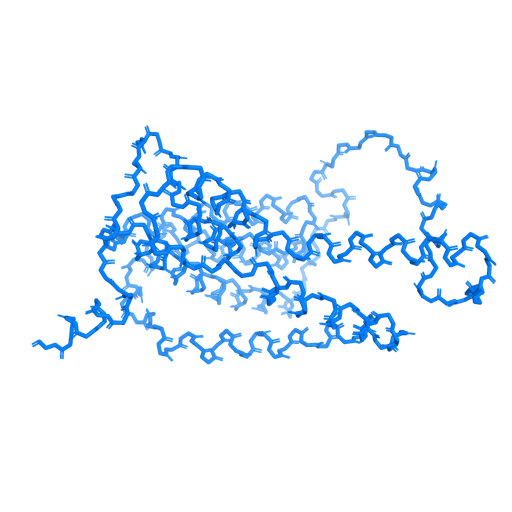1
ATOM 1484 O O . ALA A 1 193 ? -14.020 0.281 14.334 1.00 89.69 193 ALA A O 1
ATOM 1485 N N . LEU A 1 194 ? -13.398 1.625 16.040 1.00 90.44 194 LEU A N 1
ATOM 1486 C CA . LEU A 1 194 ? -11.953 1.380 15.926 1.00 90.44 194 LEU A CA 1
ATOM 1487 C C . LEU A 1 194 ? -11.628 -0.116 16.045 1.00 90.44 194 LEU A C 1
ATOM 1489 O O . LEU A 1 194 ? -11.006 -0.689 15.156 1.00 90.44 194 LEU A O 1
ATOM 1493 N N . ASN A 1 195 ? -12.135 -0.772 17.093 1.00 92.38 195 ASN A N 1
ATOM 1494 C CA . ASN A 1 195 ? -11.939 -2.208 17.320 1.00 92.38 195 ASN A CA 1
ATOM 1495 C C . ASN A 1 195 ? -12.433 -3.068 16.147 1.00 92.38 195 ASN A C 1
ATOM 1497 O O . ASN A 1 195 ? -11.752 -3.998 15.725 1.00 92.38 195 ASN A O 1
ATOM 1501 N N . ARG A 1 196 ? -13.611 -2.742 15.598 1.00 92.50 196 ARG A N 1
ATOM 1502 C CA . ARG A 1 196 ? -14.174 -3.444 14.435 1.00 92.50 196 ARG A CA 1
ATOM 1503 C C . ARG A 1 196 ? -13.375 -3.193 13.159 1.00 92.50 196 ARG A C 1
ATOM 1505 O O . ARG A 1 196 ? -13.224 -4.124 12.379 1.00 92.50 196 ARG A O 1
ATOM 1512 N N . GLY A 1 197 ? -12.884 -1.970 12.957 1.00 91.81 197 GLY A N 1
ATOM 1513 C CA . GLY A 1 197 ? -12.040 -1.613 11.818 1.00 91.81 197 GLY A CA 1
ATOM 1514 C C . GLY A 1 197 ? -10.765 -2.451 11.791 1.00 91.81 197 GLY A C 1
ATOM 1515 O O . GLY A 1 197 ? -10.540 -3.177 10.830 1.00 91.81 197 GLY A O 1
ATOM 1516 N N . ILE A 1 198 ? -10.014 -2.449 12.895 1.00 93.31 198 ILE A N 1
ATOM 1517 C CA . ILE A 1 198 ? -8.773 -3.229 13.019 1.00 93.31 198 ILE A CA 1
ATOM 1518 C C . ILE A 1 198 ? -9.025 -4.743 12.965 1.00 93.31 198 ILE A C 1
ATOM 1520 O O . ILE A 1 198 ? -8.256 -5.490 12.373 1.00 93.31 198 ILE A O 1
ATOM 1524 N N . PHE A 1 199 ? -10.132 -5.225 13.537 1.00 94.50 199 PHE A N 1
ATOM 1525 C CA . PHE A 1 199 ? -10.494 -6.636 13.401 1.00 94.50 199 PHE A CA 1
ATOM 1526 C C . PHE A 1 199 ? -10.694 -7.032 11.928 1.00 94.50 199 PHE A C 1
ATOM 1528 O O . PHE A 1 199 ? -10.212 -8.078 11.500 1.00 94.50 199 PHE A O 1
ATOM 1535 N N . MET A 1 200 ? -11.388 -6.197 11.146 1.00 94.19 200 MET A N 1
ATOM 1536 C CA . MET A 1 200 ? -11.607 -6.442 9.717 1.00 94.19 200 MET A CA 1
ATOM 1537 C C . MET A 1 200 ? -10.323 -6.320 8.891 1.00 94.19 200 MET A C 1
ATOM 1539 O O . MET A 1 200 ? -10.165 -7.059 7.921 1.00 94.19 200 MET A O 1
ATOM 1543 N N . GLU A 1 201 ? -9.408 -5.438 9.285 1.00 93.50 201 GLU A N 1
ATOM 1544 C CA . GLU A 1 201 ? -8.057 -5.344 8.726 1.00 93.50 201 GLU A CA 1
ATOM 1545 C C . GLU A 1 201 ? -7.300 -6.663 8.912 1.00 93.50 201 GLU A C 1
ATOM 1547 O O . GLU A 1 201 ? -6.902 -7.268 7.919 1.00 93.50 201 GLU A O 1
ATOM 1552 N N . GLY A 1 202 ? -7.272 -7.205 10.135 1.00 93.94 202 GLY A N 1
ATOM 1553 C CA . GLY A 1 202 ? -6.652 -8.500 10.425 1.00 93.94 202 GLY A CA 1
ATOM 1554 C C . GLY A 1 202 ? -7.275 -9.672 9.653 1.00 93.94 202 GLY A C 1
ATOM 1555 O O . GLY A 1 202 ? -6.561 -10.566 9.193 1.00 93.94 202 GLY A O 1
ATOM 1556 N N . VAL A 1 203 ? -8.598 -9.664 9.429 1.00 94.38 203 VAL A N 1
ATOM 1557 C CA . VAL A 1 203 ? -9.257 -10.630 8.521 1.00 94.38 203 VAL A CA 1
ATOM 1558 C C . VAL A 1 203 ? -8.725 -10.478 7.091 1.00 94.38 203 VAL A C 1
ATOM 1560 O O . VAL A 1 203 ? -8.408 -11.479 6.444 1.00 94.38 203 VAL A O 1
ATOM 1563 N N . GLY A 1 204 ? -8.604 -9.241 6.605 1.00 93.31 204 GLY A N 1
ATOM 1564 C CA . GLY A 1 204 ? -8.013 -8.925 5.306 1.00 93.31 204 GLY A CA 1
ATOM 1565 C C . GLY A 1 204 ? -6.573 -9.422 5.191 1.00 93.31 204 GLY A C 1
ATOM 1566 O O . GLY A 1 204 ? -6.258 -10.135 4.240 1.00 93.31 204 GLY A O 1
ATOM 1567 N N . CYS A 1 205 ? -5.738 -9.150 6.194 1.00 92.62 205 CYS A N 1
ATOM 1568 C CA . CYS A 1 205 ? -4.351 -9.609 6.288 1.00 92.62 205 CYS A CA 1
ATOM 1569 C C . CYS A 1 205 ? -4.242 -11.136 6.245 1.00 92.62 205 CYS A C 1
ATOM 1571 O O . CYS A 1 205 ? -3.358 -11.681 5.583 1.00 92.62 205 CYS A O 1
ATOM 1573 N N . LEU A 1 206 ? -5.150 -11.846 6.922 1.00 92.19 206 LEU A N 1
ATOM 1574 C CA . LEU A 1 206 ? -5.161 -13.308 6.942 1.00 92.19 206 LEU A CA 1
ATOM 1575 C C . LEU A 1 206 ? -5.483 -13.871 5.556 1.00 92.19 206 LEU A C 1
ATOM 1577 O O . LEU A 1 206 ? -4.775 -14.754 5.068 1.00 92.19 206 LEU A O 1
ATOM 1581 N N . LEU A 1 207 ? -6.505 -13.323 4.894 1.00 91.31 207 LEU A N 1
ATOM 1582 C CA . LEU A 1 207 ? -6.845 -13.691 3.520 1.00 91.31 207 LEU A CA 1
ATOM 1583 C C . LEU A 1 207 ? -5.692 -13.365 2.567 1.00 91.31 207 LEU A C 1
ATOM 1585 O O . LEU A 1 207 ? -5.284 -14.223 1.787 1.00 91.31 207 LEU A O 1
ATOM 1589 N N . ALA A 1 208 ? -5.123 -12.165 2.667 1.00 90.00 208 ALA A N 1
ATOM 1590 C CA . ALA A 1 208 ? -3.989 -11.729 1.864 1.00 90.00 208 ALA A CA 1
ATOM 1591 C C . ALA A 1 208 ? -2.798 -12.690 2.028 1.00 90.00 208 ALA A C 1
ATOM 1593 O O . ALA A 1 208 ? -2.252 -13.155 1.028 1.00 90.00 208 ALA A O 1
ATOM 1594 N N . GLY A 1 209 ? -2.468 -13.084 3.261 1.00 89.19 209 GLY A N 1
ATOM 1595 C CA . GLY A 1 209 ? -1.430 -14.072 3.555 1.00 89.19 209 GLY A CA 1
ATOM 1596 C C . GLY A 1 209 ? -1.716 -15.455 2.957 1.00 89.19 209 GLY A C 1
ATOM 1597 O O . GLY A 1 209 ? -0.813 -16.077 2.394 1.00 89.19 209 GLY A O 1
ATOM 1598 N N . CYS A 1 210 ? -2.968 -15.929 3.000 1.00 88.38 210 CYS A N 1
ATOM 1599 C CA . CYS A 1 210 ? -3.378 -17.174 2.335 1.00 88.38 210 CYS A CA 1
ATOM 1600 C C . CYS A 1 210 ? -3.200 -17.096 0.812 1.00 88.38 210 CYS A C 1
ATOM 1602 O O . CYS A 1 210 ? -2.731 -18.052 0.194 1.00 88.38 210 CYS A O 1
ATOM 1604 N N . PHE A 1 211 ? -3.517 -15.950 0.210 1.00 89.00 211 PHE A N 1
ATOM 1605 C CA . PHE A 1 211 ? -3.253 -15.650 -1.198 1.00 89.00 211 PHE A CA 1
ATOM 1606 C C . PHE A 1 211 ? -1.830 -15.124 -1.435 1.00 89.00 211 PHE A C 1
ATOM 1608 O O . PHE A 1 211 ? -1.596 -14.437 -2.423 1.00 89.00 211 PHE A O 1
ATOM 1615 N N . GLY A 1 212 ? -0.863 -15.446 -0.571 1.00 85.56 212 GLY A N 1
ATOM 1616 C CA . GLY A 1 212 ? 0.557 -15.186 -0.819 1.00 85.56 212 GLY A CA 1
ATOM 1617 C C . GLY A 1 212 ? 0.971 -13.715 -0.863 1.00 85.56 212 GLY A C 1
ATOM 1618 O O . GLY A 1 212 ? 2.118 -13.439 -1.210 1.00 85.56 212 GLY A O 1
ATOM 1619 N N . SER A 1 213 ? 0.092 -12.784 -0.490 1.00 82.62 213 SER A N 1
ATOM 1620 C CA . SER A 1 213 ? 0.467 -11.393 -0.255 1.00 82.62 213 SER A CA 1
ATOM 1621 C C . SER A 1 213 ? 1.387 -11.334 0.962 1.00 82.62 213 SER A C 1
ATOM 1623 O O . SER A 1 213 ? 1.017 -11.751 2.058 1.00 82.62 213 SER A O 1
ATOM 1625 N N . GLY A 1 214 ? 2.608 -10.840 0.766 1.00 78.19 214 GLY A N 1
ATOM 1626 C CA . GLY A 1 214 ? 3.596 -10.648 1.832 1.00 78.19 214 GLY A CA 1
ATOM 1627 C C . GLY A 1 214 ? 3.405 -9.360 2.637 1.00 78.19 214 GLY A C 1
ATOM 1628 O O . GLY A 1 214 ? 4.278 -9.023 3.431 1.00 78.19 214 GLY A O 1
ATOM 1629 N N . MET A 1 215 ? 2.308 -8.635 2.409 1.00 83.38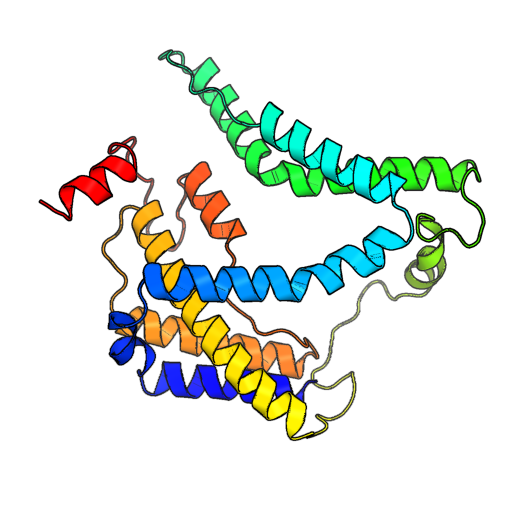 215 MET A N 1
ATOM 1630 C CA . MET A 1 215 ? 2.014 -7.333 3.007 1.00 83.38 215 MET A CA 1
ATOM 1631 C C . MET A 1 215 ? 0.762 -7.415 3.881 1.00 83.38 215 MET A C 1
ATOM 1633 O O . MET A 1 215 ? -0.167 -8.165 3.568 1.00 83.38 215 MET A O 1
ATOM 1637 N N . LEU A 1 216 ? 0.748 -6.630 4.956 1.00 87.25 216 LEU A N 1
ATOM 1638 C CA . LEU A 1 216 ? -0.444 -6.406 5.767 1.00 87.25 216 LEU A CA 1
ATOM 1639 C C . LEU A 1 216 ? -1.399 -5.472 5.009 1.00 87.25 216 LEU A C 1
ATOM 1641 O O . LEU A 1 216 ? -0.975 -4.588 4.265 1.00 87.25 216 LEU A O 1
ATOM 1645 N N . CYS A 1 217 ? -2.694 -5.724 5.144 1.00 86.94 217 CYS A N 1
ATOM 1646 C CA . CYS A 1 217 ? -3.744 -4.808 4.729 1.00 86.94 217 CYS A CA 1
ATOM 1647 C C . CYS A 1 217 ? -3.864 -3.688 5.765 1.00 86.94 217 CYS A C 1
ATOM 1649 O O . CYS A 1 217 ? -3.652 -3.941 6.939 1.00 86.94 217 CYS A O 1
ATOM 1651 N N . GLY A 1 218 ? -4.248 -2.491 5.331 1.00 86.25 218 GLY A N 1
ATOM 1652 C CA . GLY A 1 218 ? -4.440 -1.340 6.209 1.00 86.25 218 GLY A CA 1
ATOM 1653 C C . GLY A 1 218 ? -5.238 -0.240 5.527 1.00 86.25 218 GLY A C 1
ATOM 1654 O O . GLY A 1 218 ? -5.678 -0.394 4.378 1.00 86.25 218 GLY A O 1
ATOM 1655 N N . SER A 1 219 ? -5.457 0.868 6.231 1.00 85.69 219 SER A N 1
ATOM 1656 C CA . SER A 1 219 ? -5.964 2.087 5.601 1.00 85.69 219 SER A CA 1
ATOM 1657 C C . SER A 1 219 ? -4.929 2.674 4.641 1.00 85.69 219 SER A C 1
ATOM 1659 O O . SER A 1 219 ? -3.739 2.390 4.711 1.00 85.69 219 SER A O 1
ATOM 1661 N N . GLN A 1 220 ? -5.407 3.455 3.672 1.00 84.38 220 GLN A N 1
ATOM 1662 C CA . GLN A 1 220 ? -4.558 4.009 2.625 1.00 84.38 220 GLN A CA 1
ATOM 1663 C C . GLN A 1 220 ? -4.671 5.533 2.594 1.00 84.38 220 GLN A C 1
ATOM 1665 O O . GLN A 1 220 ? -5.737 6.067 2.280 1.00 84.38 220 GLN A O 1
ATOM 1670 N N . ASP A 1 221 ? -3.559 6.228 2.819 1.00 84.25 221 ASP A N 1
ATOM 1671 C CA . ASP A 1 221 ? -3.478 7.698 2.840 1.00 84.25 221 ASP A CA 1
ATOM 1672 C C . ASP A 1 221 ? -3.913 8.379 1.540 1.00 84.25 221 ASP A C 1
ATOM 1674 O O . ASP A 1 221 ? -4.461 9.484 1.540 1.00 84.25 221 ASP A O 1
ATOM 1678 N N . LEU A 1 222 ? -3.719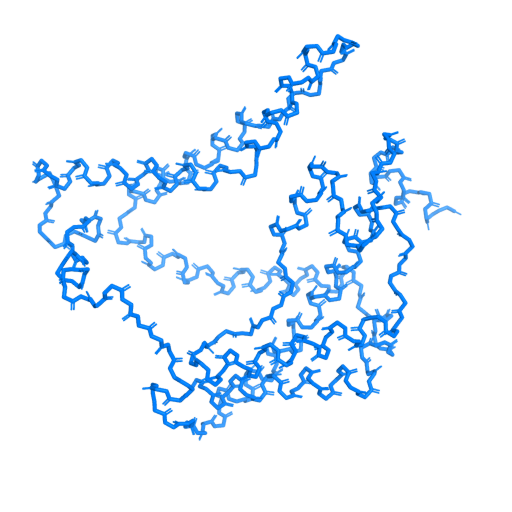 7.715 0.399 1.00 82.56 222 LEU A N 1
ATOM 1679 C CA . LEU A 1 222 ? -4.174 8.226 -0.897 1.00 82.56 222 LEU A CA 1
ATOM 1680 C C . LEU A 1 222 ? -5.697 8.433 -0.921 1.00 82.56 222 LEU A C 1
ATOM 1682 O O . LEU A 1 222 ? -6.180 9.396 -1.519 1.00 82.56 222 LEU A O 1
ATOM 1686 N N . ASN A 1 223 ? -6.453 7.581 -0.220 1.00 83.50 223 ASN A N 1
ATOM 1687 C CA . ASN A 1 223 ? -7.903 7.725 -0.106 1.00 83.50 223 ASN A CA 1
ATOM 1688 C C . ASN A 1 223 ? -8.272 8.916 0.792 1.00 83.50 223 ASN A C 1
ATOM 1690 O O . ASN A 1 223 ? -9.222 9.637 0.485 1.00 83.50 223 ASN A O 1
ATOM 1694 N N . LEU A 1 224 ? -7.497 9.189 1.846 1.00 83.19 224 LEU A N 1
ATOM 1695 C CA . LEU A 1 224 ? -7.652 10.385 2.680 1.00 83.19 224 LEU A CA 1
ATOM 1696 C C . LEU A 1 224 ? -7.422 11.660 1.863 1.00 83.19 224 LEU A C 1
ATOM 1698 O O . LEU A 1 224 ? -8.250 12.574 1.906 1.00 83.19 224 LEU A O 1
ATOM 1702 N N . GLY A 1 225 ? -6.348 11.701 1.071 1.00 78.38 225 GLY A N 1
ATOM 1703 C CA . GLY A 1 225 ? -6.064 12.808 0.154 1.00 78.38 225 GLY A CA 1
ATOM 1704 C C . GLY A 1 225 ? -7.186 13.023 -0.865 1.00 78.38 225 GLY A C 1
ATOM 1705 O O . GLY A 1 225 ? -7.625 14.155 -1.084 1.00 78.38 225 GLY A O 1
ATOM 1706 N N . LEU A 1 226 ? -7.721 11.933 -1.427 1.00 76.00 226 LE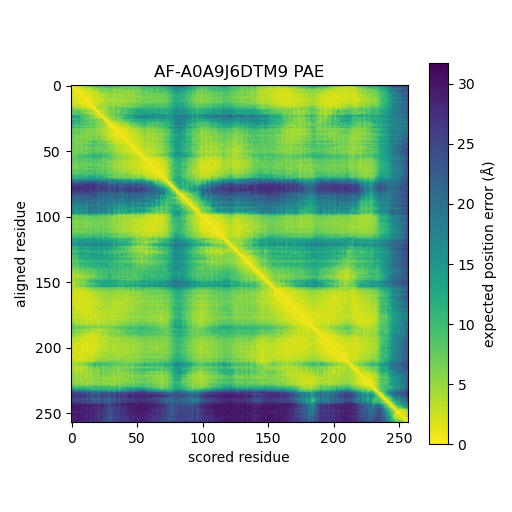U A N 1
ATOM 1707 C CA . LEU A 1 226 ? -8.850 11.976 -2.357 1.00 76.00 226 LEU A CA 1
ATOM 1708 C C . LEU A 1 226 ? -10.113 12.553 -1.704 1.00 76.00 226 LEU A C 1
ATOM 1710 O O . LEU A 1 226 ? -10.762 13.414 -2.297 1.00 76.00 226 LEU A O 1
ATOM 1714 N N . ILE A 1 227 ? -10.460 12.133 -0.486 1.00 78.94 227 ILE A N 1
ATOM 1715 C CA . ILE A 1 227 ? -11.625 12.656 0.250 1.00 78.94 227 ILE A CA 1
ATOM 1716 C C . ILE A 1 227 ? -11.421 14.130 0.622 1.00 78.94 227 ILE A C 1
ATOM 1718 O O . ILE A 1 227 ? -12.347 14.934 0.482 1.00 78.94 227 ILE A O 1
ATOM 1722 N N . ALA A 1 228 ? -10.215 14.518 1.044 1.00 76.75 228 ALA A N 1
ATOM 1723 C CA . ALA A 1 228 ? -9.896 15.901 1.396 1.00 76.75 228 ALA A CA 1
ATOM 1724 C C . ALA A 1 228 ? -10.087 16.875 0.224 1.00 76.75 228 ALA A C 1
ATOM 1726 O O . ALA A 1 228 ? -10.506 18.023 0.427 1.00 76.75 228 ALA A O 1
ATOM 1727 N N . LEU A 1 229 ? -9.818 16.406 -0.995 1.00 70.81 229 LEU A N 1
ATOM 1728 C CA . LEU A 1 229 ? -9.926 17.187 -2.224 1.00 70.81 229 LEU A CA 1
ATOM 1729 C C . LEU A 1 229 ? -11.320 17.118 -2.850 1.00 70.81 229 LEU A C 1
ATOM 1731 O O . LEU A 1 229 ? -11.897 18.156 -3.158 1.00 70.81 229 LEU A O 1
ATOM 1735 N N . THR A 1 230 ? -11.888 15.920 -3.003 1.00 72.31 230 THR A N 1
ATOM 1736 C CA . THR A 1 230 ? -13.203 15.734 -3.647 1.00 72.31 230 THR A CA 1
ATOM 1737 C C . THR A 1 230 ? -14.366 16.125 -2.749 1.00 72.31 230 THR A C 1
ATOM 1739 O O . THR A 1 230 ? -15.437 16.448 -3.254 1.00 72.31 230 THR A O 1
ATOM 1742 N N . ARG A 1 231 ? -14.177 16.100 -1.422 1.00 71.50 231 ARG A N 1
ATOM 1743 C CA . ARG A 1 231 ? -15.230 16.348 -0.423 1.00 71.50 231 ARG A CA 1
ATOM 1744 C C . ARG A 1 231 ? -16.436 15.413 -0.557 1.00 71.50 231 ARG A C 1
ATOM 1746 O O . ARG A 1 231 ? -17.533 15.748 -0.109 1.00 71.50 231 ARG A O 1
ATOM 1753 N N . VAL A 1 232 ? -16.232 14.236 -1.147 1.00 67.56 232 VAL A N 1
ATOM 1754 C CA . VAL A 1 232 ? -17.265 13.216 -1.322 1.00 67.56 232 VAL A CA 1
ATOM 1755 C C . VAL A 1 232 ? -17.027 12.072 -0.343 1.00 67.56 232 VAL A C 1
ATOM 1757 O O . VAL A 1 232 ? -15.973 11.444 -0.345 1.00 67.56 232 VAL A O 1
ATOM 1760 N N . LEU A 1 233 ? -18.047 11.771 0.459 1.00 68.25 233 LEU A N 1
ATOM 1761 C CA . LEU A 1 233 ? -18.118 10.603 1.330 1.00 68.25 233 LEU A CA 1
ATOM 1762 C C . LEU A 1 233 ? -19.371 9.814 0.947 1.00 68.25 233 LEU A C 1
ATOM 1764 O O . LEU A 1 233 ? -20.484 10.315 1.092 1.00 68.25 233 LEU A O 1
ATOM 1768 N N . ASN A 1 234 ? -19.209 8.591 0.438 1.00 59.00 234 ASN A N 1
ATOM 1769 C CA . ASN A 1 234 ? -20.335 7.733 0.061 1.00 59.00 234 ASN A CA 1
ATOM 1770 C C . ASN A 1 234 ? -20.226 6.360 0.744 1.00 59.00 234 ASN A C 1
ATOM 1772 O O . ASN A 1 234 ? -19.508 5.486 0.272 1.00 59.00 234 ASN A O 1
ATOM 1776 N N . PHE A 1 235 ? -20.971 6.175 1.840 1.00 45.75 235 PHE A N 1
ATOM 1777 C CA . PHE A 1 235 ? -21.332 4.882 2.449 1.00 45.75 235 PHE A CA 1
ATOM 1778 C C . PHE A 1 235 ? -22.527 5.119 3.393 1.00 45.75 235 PHE A C 1
ATOM 1780 O O . PHE A 1 235 ? -22.465 6.078 4.159 1.00 45.75 235 PHE A O 1
ATOM 1787 N N . PRO A 1 236 ? -23.578 4.273 3.433 1.00 50.19 236 PRO A N 1
ATOM 1788 C CA . PRO A 1 236 ? -24.898 4.517 2.808 1.00 50.19 236 PRO A CA 1
ATOM 1789 C C . PRO A 1 236 ? -25.614 5.859 3.137 1.00 50.19 236 PRO A C 1
ATOM 1791 O O . PRO A 1 236 ? -26.680 6.138 2.600 1.00 50.19 236 PRO A O 1
ATOM 1794 N N . THR A 1 237 ? -25.060 6.726 3.977 1.00 42.59 237 THR A N 1
ATOM 1795 C CA . THR A 1 237 ? -25.489 8.112 4.192 1.00 42.59 237 THR A CA 1
ATOM 1796 C C . THR A 1 237 ? -24.765 9.044 3.226 1.00 42.59 237 THR A C 1
ATOM 1798 O O . THR A 1 237 ? -23.562 9.264 3.337 1.00 42.59 237 THR A O 1
ATOM 1801 N N . ARG A 1 238 ? -25.508 9.594 2.265 1.00 38.19 238 ARG A N 1
ATOM 1802 C CA . ARG A 1 238 ? -25.050 10.587 1.284 1.00 38.19 238 ARG A CA 1
ATOM 1803 C C . ARG A 1 238 ? -24.763 11.923 1.992 1.00 38.19 238 ARG A C 1
ATOM 1805 O O . ARG A 1 238 ? -25.591 12.830 1.976 1.00 38.19 238 ARG A O 1
ATOM 1812 N N . LEU A 1 239 ? -23.627 12.027 2.675 1.00 48.41 239 LEU A N 1
ATOM 1813 C CA . LEU A 1 239 ? -23.180 13.253 3.338 1.00 48.41 239 LEU A CA 1
ATOM 1814 C C . LEU A 1 239 ? -22.291 14.035 2.370 1.00 48.41 239 LEU A C 1
ATOM 1816 O O . LEU A 1 239 ? -21.099 13.775 2.236 1.00 48.41 239 LEU A O 1
ATOM 1820 N N . VAL A 1 240 ? -22.894 15.000 1.674 1.00 51.66 240 VAL A N 1
ATOM 1821 C CA . VAL A 1 240 ? -22.135 16.054 0.992 1.00 51.66 240 VAL A CA 1
ATOM 1822 C C . VAL A 1 240 ? -21.640 17.004 2.075 1.00 51.66 240 VAL A C 1
ATOM 1824 O O . VAL A 1 240 ? -22.448 17.594 2.794 1.00 51.66 240 VAL A O 1
ATOM 1827 N N . LEU A 1 241 ? -20.321 17.118 2.225 1.00 51.25 241 LEU A N 1
ATOM 1828 C CA . LEU A 1 241 ? -19.728 17.996 3.229 1.00 51.25 241 LEU A CA 1
ATOM 1829 C C . LEU A 1 241 ? -20.132 19.455 2.951 1.00 51.25 241 LEU A C 1
ATOM 1831 O O . LEU A 1 241 ? -20.055 19.896 1.800 1.00 51.25 241 LEU A O 1
ATOM 1835 N N . PRO A 1 242 ? -20.566 20.222 3.968 1.00 48.84 242 PRO A N 1
ATOM 1836 C CA . PRO A 1 242 ? -20.944 21.614 3.770 1.00 48.84 242 PRO A CA 1
ATOM 1837 C C . PRO A 1 242 ? -19.735 22.451 3.314 1.00 48.84 242 PRO A C 1
ATOM 1839 O O . PRO A 1 242 ? -18.606 22.202 3.753 1.00 48.84 242 PRO A O 1
ATOM 1842 N N . PRO A 1 243 ? -19.940 23.465 2.453 1.00 45.09 243 PRO A N 1
ATOM 1843 C CA . PRO A 1 243 ? -18.870 24.361 2.050 1.00 45.09 243 PRO A CA 1
ATOM 1844 C C . PRO A 1 243 ? -18.386 25.178 3.257 1.00 45.09 243 PRO A C 1
ATOM 1846 O O . PRO A 1 243 ? -19.145 25.925 3.866 1.00 45.09 243 PRO A O 1
ATOM 1849 N N . SER A 1 244 ? -17.092 25.038 3.560 1.00 47.94 244 SER A N 1
ATOM 1850 C CA . SER A 1 244 ? -16.288 25.824 4.510 1.00 47.94 244 SER A CA 1
ATOM 1851 C C . SER A 1 244 ? -16.734 25.862 5.984 1.00 47.94 244 SER A C 1
ATOM 1853 O O . SER A 1 244 ? -17.678 26.541 6.372 1.00 47.94 244 SER A O 1
ATOM 1855 N N . ARG A 1 245 ? -15.900 25.276 6.848 1.00 42.53 245 ARG A N 1
ATOM 1856 C CA . ARG A 1 245 ? -15.461 25.934 8.088 1.00 42.53 245 ARG A CA 1
ATOM 1857 C C . ARG A 1 245 ? -13.945 26.138 7.997 1.00 42.53 245 ARG A C 1
ATOM 1859 O O . ARG A 1 245 ? -13.311 25.438 7.202 1.00 42.53 245 ARG A O 1
ATOM 1866 N N . PRO A 1 246 ? -13.397 27.168 8.658 1.00 41.88 246 PRO A N 1
ATOM 1867 C CA . PRO A 1 246 ? -12.096 27.713 8.303 1.00 41.88 246 PRO A CA 1
ATOM 1868 C C . PRO A 1 246 ? -10.960 26.724 8.588 1.00 41.88 246 PRO A C 1
ATOM 1870 O O . PRO A 1 246 ? -11.176 25.660 9.159 1.00 41.88 246 PRO A O 1
ATOM 1873 N N . SER A 1 247 ? -9.771 27.063 8.086 1.00 39.81 247 SER A N 1
ATOM 1874 C CA . SER A 1 247 ? -8.563 26.233 8.049 1.00 39.81 247 SER A CA 1
ATOM 1875 C C . SER A 1 247 ? -8.397 25.314 9.266 1.00 39.81 247 SER A C 1
ATOM 1877 O O . SER A 1 247 ? -8.635 25.713 10.399 1.00 39.81 247 SER A O 1
ATOM 1879 N N . VAL A 1 248 ? -7.896 24.095 9.039 1.00 46.06 248 VAL A N 1
ATOM 1880 C CA . VAL A 1 248 ? -7.511 23.125 10.088 1.00 46.06 248 VAL A CA 1
ATOM 1881 C C . VAL A 1 248 ? -6.678 23.784 11.207 1.00 46.06 248 VAL A C 1
ATOM 1883 O O . VAL A 1 248 ? -6.810 23.430 12.372 1.00 46.06 248 VAL A O 1
ATOM 1886 N N . VAL A 1 249 ? -5.915 24.830 10.871 1.00 40.56 249 VAL A N 1
ATOM 1887 C CA . VAL A 1 249 ? -5.177 25.697 11.804 1.00 40.56 249 VAL A CA 1
ATOM 1888 C C . VAL A 1 249 ? -6.086 26.411 12.825 1.00 40.56 249 VAL A C 1
ATOM 1890 O O . VAL A 1 249 ? -5.749 26.452 14.004 1.00 40.56 249 VAL A O 1
ATOM 1893 N N . GLN A 1 250 ? -7.257 26.916 12.426 1.00 35.50 250 GLN A N 1
ATOM 1894 C CA . GLN A 1 250 ? -8.210 27.574 13.332 1.00 35.50 250 GLN A CA 1
ATOM 1895 C C . GLN A 1 250 ? -8.973 26.585 14.226 1.00 35.50 250 GLN A C 1
ATOM 1897 O O . GLN A 1 250 ? -9.263 26.913 15.374 1.00 35.50 250 GLN A O 1
ATOM 1902 N N . CYS A 1 251 ? -9.244 25.360 13.762 1.00 36.19 251 CYS A N 1
ATOM 1903 C CA . CYS A 1 251 ? -9.817 24.315 14.622 1.00 36.19 251 CYS A CA 1
ATOM 1904 C C . CYS A 1 251 ? -8.815 23.789 15.662 1.00 36.19 251 CYS A C 1
ATOM 1906 O O . CYS A 1 251 ? -9.219 23.493 16.782 1.00 36.19 251 CYS A O 1
ATOM 1908 N N . ILE A 1 252 ? -7.519 23.721 15.331 1.00 41.22 252 ILE A N 1
ATOM 1909 C CA . ILE A 1 252 ? -6.470 23.369 16.302 1.00 41.22 252 ILE A CA 1
ATOM 1910 C C . ILE A 1 252 ? -6.286 24.493 17.335 1.00 41.22 252 ILE A C 1
ATOM 1912 O O . ILE A 1 252 ? -6.143 24.205 18.519 1.00 41.22 252 ILE A O 1
ATOM 1916 N N . GLN A 1 253 ? -6.367 25.765 16.927 1.00 33.75 253 GLN A N 1
ATOM 1917 C CA . GLN A 1 253 ? -6.299 26.895 17.867 1.00 33.75 253 GLN A CA 1
ATOM 1918 C C . GLN A 1 253 ? -7.529 27.007 18.783 1.00 33.75 253 GLN A C 1
ATOM 1920 O O . GLN A 1 253 ? -7.379 27.411 19.929 1.00 33.75 253 GLN A O 1
ATOM 1925 N N . ALA A 1 254 ? -8.722 26.609 18.331 1.00 35.34 254 ALA A N 1
ATOM 1926 C CA . ALA A 1 254 ? -9.934 26.624 19.158 1.00 35.34 254 ALA A CA 1
ATOM 1927 C C . ALA A 1 254 ? -10.039 25.446 20.150 1.00 35.34 254 ALA A C 1
ATOM 1929 O O . ALA A 1 254 ? -10.892 25.472 21.028 1.00 35.34 254 ALA A O 1
ATOM 1930 N N . ALA A 1 255 ? -9.202 24.412 20.010 1.00 36.94 255 ALA A N 1
ATOM 1931 C CA . ALA A 1 255 ? -9.152 23.273 20.933 1.00 36.94 255 ALA A CA 1
ATOM 1932 C C . ALA A 1 255 ? -8.105 23.438 22.057 1.00 36.94 255 ALA A C 1
ATOM 1934 O O . ALA A 1 255 ? -8.012 22.576 22.929 1.00 36.94 255 ALA A O 1
ATOM 1935 N N . TYR A 1 256 ? -7.318 24.521 22.026 1.00 36.59 256 TYR A N 1
ATOM 1936 C CA . TYR A 1 256 ? -6.229 24.820 22.969 1.00 36.59 256 TYR A CA 1
ATOM 1937 C C . TYR A 1 256 ? -6.346 26.217 23.618 1.00 36.59 256 TYR A C 1
ATOM 1939 O O . TYR A 1 256 ? -5.351 26.769 24.090 1.00 36.59 256 TYR A O 1
ATOM 1947 N N . ILE A 1 257 ? -7.562 26.772 23.663 1.00 35.62 257 ILE A N 1
ATOM 1948 C CA . ILE A 1 257 ? -7.980 27.892 24.527 1.00 35.62 257 ILE A CA 1
ATOM 1949 C C . ILE A 1 257 ? -9.235 27.429 25.264 1.00 35.62 257 ILE A C 1
ATOM 1951 O O . ILE A 1 257 ? -9.309 27.652 26.490 1.00 35.62 257 ILE A O 1
#

Nearest PDB structures (foldseek):
  8jew-assembly1_A-2  TM=8.635E-01  e=4.603E-10  Homo sapiens
  8jez-assembly1_A-2  TM=8.481E-01  e=2.158E-09  Homo sapiens
  7ytw-assembly1_A  TM=8.483E-01  e=2.158E-09  Mus musculus
  8jf1-assembly1_A-2  TM=7.675E-01  e=7.704E-10  Homo sapiens

Mean predicted aligned error: 10.3 Å

Radius of gyration: 22.45 Å; Cα contacts (8 Å, |Δi|>4): 252; chains: 1; bounding box: 47×59×57 Å

Foldseek 3Di:
DLLLLLLLLVLLLVCLVVLVCLVCVVVLDPVVLVVVVVVVVVVCVCVVVVLCVLDVPLNVQLVVQLVVQLVVLPQDPDPDPDPVSVVVSLVSLLCNLCSNVVSVVVSLVVLDVCLVVVVDDPPRSSHPCPCVVVVVPDDPDDDQAFQPVHDDDDDPVSNVVSNVVSVSQLSVQQVVQQLLCVLLVHDRDRSNVSSVQSSVQSVVSNVCSRSVNPDGGGDDVSVSSVCSRNVFDPDPDRDRRDPDDDDPVVVVVVVVD

pLDDT: mean 79.6, std 15.31, range [33.75, 94.75]

Organism: Rhipicephalus microplus (NCBI:txid6941)

Secondary structure (DSSP, 8-state):
-HHHHHHHHHHHHHHHHHTHHHHHGGG--HHHHHHHHHHHHHHTHHHHHHHHHTTHHHHHHHHHHHHHHHHHTSPP------HHHHHHHHHHHHHTT-HHHHHHHHHHHHHHHHHHTT-S-TT-TT-GGGGHHHHHHS-S--PPPTTTT-S----HHHHHHHHHHHHHHHHHHHHHHHHHHHHTTPPPPPHHHHHHHHHHHHHHHHHHHHTT--S-----HHHHHHHHHH-EEEESEEEEPPS----HHHHHHHT--

Solvent-accessible surface area (backbone atoms only — not comparable to full-atom values): 14462 Å² total; per-residue (Å²): 86,38,36,16,32,35,41,14,12,49,50,31,30,50,36,16,68,76,35,50,48,44,68,50,51,85,75,66,40,73,83,67,42,52,63,52,54,52,49,54,55,58,66,47,44,58,75,57,44,57,71,35,63,72,41,56,67,61,41,49,50,50,54,51,46,34,52,51,42,47,59,70,35,51,67,76,84,75,92,60,92,46,69,67,61,49,55,52,48,55,54,43,44,59,51,48,76,39,30,64,62,52,39,54,51,52,53,48,50,51,32,40,53,39,40,76,70,60,73,54,61,94,86,42,81,70,44,61,65,81,56,49,66,55,64,72,70,52,70,96,74,78,84,87,51,71,46,72,90,50,78,65,56,84,50,70,69,58,25,54,51,28,36,53,50,36,55,50,49,53,54,50,39,53,52,48,52,48,50,46,18,60,66,64,72,45,74,74,74,55,44,73,56,52,8,51,51,40,24,53,29,13,53,47,10,38,52,32,12,39,59,64,35,77,56,80,54,74,76,58,68,69,57,49,54,49,35,62,68,68,48,62,50,86,65,101,57,84,49,71,62,76,87,79,76,76,58,74,67,57,58,55,55,67,74,75,115